Protein 3FFR (pdb70)

Radius of gyration: 20.45 Å; Cα contacts (8 Å, |Δi|>4): 685; chains: 1; bounding box: 62×51×31 Å

Nearest PDB structures (foldseek):
  3ffr-assembly1_A-2  TM=1.002E+00  e=3.360E-72  Cytophaga hutchinsonii ATCC 33406
  3vom-assembly1_B  TM=9.113E-01  e=8.814E-26  Mycobacterium tuberculosis
  2fyf-assembly1_B  TM=9.108E-01  e=5.761E-25  Mycobacterium tuberculosis H37Rv
  7t7j-assembly1_B  TM=8.016E-01  e=4.232E-21  Klebsiella pneumoniae subsp. pneumoniae HS11286
  1bjo-assembly1_A  TM=8.215E-01  e=7.754E-21  Escherichia coli

B-factor: mean 33.32, std 10.2, range [16.06, 91.43]

Sequence (351 aa):
NNKIYFTPGPSELYPTVRQQHITALDEKIGVISHRSKKFEEVYKTASDNLKTLLELPSNYEVLFLASATEIWERIIIQNCVEKKKSFHCVNGSFSKRRFYEFAGELGREAYKEEAAFGKGFYPADITVPADAEIICLTHNETSSGVSPVEDINTFRRDKNKDALIFVDAVSSLLPYPKKFDWTKKIDSVVFFSVQCFGLPAGLGVWILNDRVIEKSKALLAKRKSIGTYHTIPSLEKARVNQTPETPNANIFLLGKVTGDLQQISADDGIRKQTEEKAALINTYIESSKVFSFGVEEDAKKLRSTTIVANTTLPGEINKILEPFDAVGAGYGSKKETQIRIANFPAHSLEEQVHHKLVQTLKEKIG

Foldseek 3Di:
DQFAELEQFLHAFAVCLVVLVVCVVVVLVPDDLLDPVVLVLLCLLFVLCCVQLVPDPQKGKDKDFFVVVVLLLLLLQFPDAEAEFEDADDVSVVSQVSNVVVPHYYHYDYDYQQEDDDQVPDADDQPHQAYEEEQARQQRQWHAQVSLLSVCVRHVRHAYEYECARPPPQYRHPCVSHFKYKYFQSLVRDHHTMIMIMGGPSSLVSSVVCVVVVRRSDDQPHSVVCVQVVSSGGSDRGDSVSNSSSVSSVCCPCGSVSLNVQLVLLVCLVVVLQVDFPFWHFSHDPPVTGHLKGKIFGPALVVVQVLCVVVRHWAARPDPRRGTMTIGHRHSSQGSVNSNSVSVSCNVPPD

Solvent-accessible surface area: 15043 Å² total

Structure (mmCIF, N/CA/C/O backbone):
data_3FFR
#
_entry.id   3FFR
#
_cell.length_a   79.230
_cell.length_b   79.230
_cell.length_c   144.590
_cell.angle_alpha   90.000
_cell.angle_beta   90.000
_cell.angle_gamma   120.000
#
_symmetry.space_group_name_H-M   'P 31 2 1'
#
loop_
_entity.id
_entity.type
_entity.pdbx_description
1 polymer 'Phosphoserine aminotransferase SerC'
2 non-polymer SERINE
3 non-polymer 3,6,9,12,15,18-HEXAOXAICOSANE-1,20-DIOL
4 water water
#
loop_
_atom_site.group_PDB
_atom_site.id
_atom_site.type_symbol
_atom_site.label_atom_id
_atom_site.label_alt_id
_atom_site.label_comp_id
_atom_site.label_asym_id
_atom_site.label_entity_id
_atom_site.label_seq_id
_atom_site.pdbx_PDB_ins_code
_atom_site.Cartn_x
_atom_site.Cartn_y
_atom_site.Cartn_z
_atom_site.occupancy
_atom_site.B_iso_or_equiv
_atom_site.auth_seq_id
_atom_site.auth_comp_id
_atom_site.auth_asym_id
_atom_site.auth_atom_id
_atom_site.pdbx_PDB_model_num
ATOM 1 C C . GLY A 1 1 ? 52.264 65.706 77.683 1.00 58.10 0 GLY A C 1
ATOM 2 O O . GLY A 1 1 ? 51.347 64.944 77.351 1.00 60.63 0 GLY A O 1
ATOM 11 N N . ASN A 1 3 ? 52.590 64.003 74.426 1.00 41.66 2 ASN A N 1
ATOM 12 C CA . ASN A 1 3 ? 53.072 62.716 73.886 1.00 38.12 2 ASN A CA 1
ATOM 13 C C . ASN A 1 3 ? 53.381 62.932 72.420 1.00 36.47 2 ASN A C 1
ATOM 14 O O . ASN A 1 3 ? 52.478 63.148 71.607 1.00 34.53 2 ASN A O 1
ATOM 19 N N . ASN A 1 4 ? 54.663 62.892 72.084 1.00 33.74 3 ASN A N 1
ATOM 20 C CA . ASN A 1 4 ? 55.112 63.186 70.738 1.00 33.07 3 ASN A CA 1
ATOM 21 C C . ASN A 1 4 ? 55.468 61.955 69.902 1.00 32.35 3 ASN A C 1
ATOM 22 O O . ASN A 1 4 ? 55.897 62.059 68.767 1.00 32.88 3 ASN A O 1
ATOM 27 N N . LYS A 1 5 ? 55.275 60.801 70.502 1.00 32.32 4 LYS A N 1
ATOM 28 C CA . LYS A 1 5 ? 55.595 59.546 69.863 1.00 31.89 4 LYS A CA 1
ATOM 29 C C . LYS A 1 5 ? 54.582 59.213 68.760 1.00 30.26 4 LYS A C 1
ATOM 30 O O . LYS A 1 5 ? 53.368 59.397 68.932 1.00 28.97 4 LYS A O 1
ATOM 36 N N . ILE A 1 6 ? 55.103 58.747 67.626 1.00 29.57 5 ILE A N 1
ATOM 37 C CA . ILE A 1 6 ? 54.266 58.310 66.504 1.00 29.47 5 ILE A CA 1
ATOM 38 C C . ILE A 1 6 ? 54.128 56.793 66.611 1.00 31.15 5 ILE A C 1
ATOM 39 O O . ILE A 1 6 ? 55.124 56.055 66.643 1.00 30.31 5 ILE A O 1
ATOM 44 N N . TYR A 1 7 ? 52.874 56.342 66.642 1.00 28.89 6 TYR A N 1
ATOM 45 C CA . TYR A 1 7 ? 52.572 54.934 66.856 1.00 27.94 6 TYR A CA 1
ATOM 46 C C . TYR A 1 7 ? 52.201 54.192 65.574 1.00 28.48 6 TYR A C 1
ATOM 47 O O . TYR A 1 7 ? 51.155 54.448 65.002 1.00 30.07 6 TYR A O 1
ATOM 56 N N . PHE A 1 8 ? 53.062 53.257 65.166 1.00 25.85 7 PHE A N 1
ATOM 57 C CA . PHE A 1 8 ? 52.775 52.408 64.023 1.00 26.16 7 PHE A CA 1
ATOM 58 C C . PHE A 1 8 ? 52.210 51.090 64.536 1.00 26.01 7 PHE A C 1
ATOM 59 O O . PHE A 1 8 ? 52.589 49.998 64.101 1.00 27.40 7 PHE A O 1
ATOM 67 N N . THR A 1 9 ? 51.254 51.215 65.457 1.00 28.37 8 THR A N 1
ATOM 68 C CA . THR A 1 9 ? 50.586 50.081 66.100 1.00 27.87 8 THR A CA 1
ATOM 69 C C . THR A 1 9 ? 49.244 49.779 65.373 1.00 30.13 8 THR A C 1
ATOM 70 O O . THR A 1 9 ? 48.581 50.682 64.880 1.00 29.05 8 THR A O 1
ATOM 74 N N . PRO A 1 10 ? 48.866 48.503 65.295 1.00 28.40 9 PRO A N 1
ATOM 75 C CA . PRO A 1 10 ? 47.737 48.149 64.414 1.00 28.26 9 PRO A CA 1
ATOM 76 C C . PRO A 1 10 ? 46.334 48.245 64.943 1.00 30.05 9 PRO A C 1
ATOM 77 O O . PRO A 1 10 ? 45.481 47.459 64.553 1.00 33.30 9 PRO A O 1
ATOM 81 N N . GLY A 1 11 ? 46.114 49.203 65.818 1.00 29.29 10 GLY A N 1
ATOM 82 C CA . GLY A 1 11 ? 44.768 49.535 66.319 1.00 30.21 10 GLY A CA 1
ATOM 83 C C . GLY A 1 11 ? 44.504 49.260 67.780 1.00 32.57 10 GLY A C 1
ATOM 84 O O . GLY A 1 11 ? 44.694 48.132 68.245 1.00 33.26 10 GLY A O 1
ATOM 85 N N . PRO A 1 12 ? 44.205 50.312 68.565 1.00 29.70 11 PRO A N 1
ATOM 86 C CA . PRO A 1 12 ? 44.243 51.731 68.222 1.00 27.20 11 PRO A CA 1
ATOM 87 C C . PRO A 1 12 ? 45.550 52.122 67.585 1.00 27.78 11 PRO A C 1
ATOM 88 O O . PRO A 1 12 ? 46.530 51.378 67.635 1.00 28.71 11 PRO A O 1
ATOM 92 N N . SER A 1 13 ? 45.557 53.291 66.955 1.00 25.92 12 SER A N 1
ATOM 93 C CA . SER A 1 13 ? 46.752 53.745 66.243 1.00 27.34 12 SER A CA 1
ATOM 94 C C . SER A 1 13 ? 46.779 55.266 66.173 1.00 28.06 12 SER A C 1
ATOM 95 O O . SER A 1 13 ? 45.903 55.955 66.698 1.00 27.50 12 SER A O 1
ATOM 98 N N . GLU A 1 14 ? 47.784 55.779 65.483 1.00 27.36 13 GLU A N 1
ATOM 99 C CA . GLU A 1 14 ? 47.935 57.208 65.308 1.00 27.27 13 GLU A CA 1
ATOM 100 C C . GLU A 1 14 ? 46.609 57.801 64.761 1.00 25.31 13 GLU A C 1
ATOM 101 O O . GLU A 1 14 ? 46.020 57.282 63.815 1.00 29.19 13 GLU A O 1
ATOM 107 N N . LEU A 1 15 ? 46.114 58.876 65.391 1.00 28.52 14 LEU A N 1
ATOM 108 C CA . LEU A 1 15 ? 44.878 59.501 64.902 1.00 26.00 14 LEU A CA 1
ATOM 109 C C . LEU A 1 15 ? 45.127 60.204 63.562 1.00 28.82 14 LEU A C 1
ATOM 110 O O . LEU A 1 15 ? 46.202 60.734 63.280 1.00 27.07 14 LEU A O 1
ATOM 115 N N . TYR A 1 16 ? 44.092 60.202 62.740 1.00 27.60 15 TYR A N 1
ATOM 116 C CA . TYR A 1 16 ? 44.135 60.881 61.473 1.00 27.78 15 TYR A CA 1
ATOM 117 C C . TYR A 1 16 ? 44.572 62.333 61.810 1.00 27.03 15 TYR A C 1
ATOM 118 O O . TYR A 1 16 ? 44.152 62.901 62.833 1.00 29.19 15 TYR A O 1
ATOM 127 N N . PRO A 1 17 ? 45.418 62.940 60.963 1.00 29.08 16 PRO A N 1
ATOM 128 C CA . PRO A 1 17 ? 46.052 64.196 61.365 1.00 30.10 16 PRO A CA 1
ATOM 129 C C . PRO A 1 17 ? 45.125 65.367 61.623 1.00 29.76 16 PRO A C 1
ATOM 130 O O . PRO A 1 17 ? 45.487 66.325 62.326 1.00 30.53 16 PRO A O 1
ATOM 134 N N . THR A 1 18 ? 43.928 65.283 61.093 1.00 28.23 17 THR A N 1
ATOM 135 C CA . THR A 1 18 ? 42.962 66.385 61.273 1.00 27.08 17 THR A CA 1
ATOM 136 C C . THR A 1 18 ? 42.074 66.226 62.492 1.00 28.62 17 THR A C 1
ATOM 137 O O . THR A 1 18 ? 41.269 67.100 62.814 1.00 29.52 17 THR A O 1
ATOM 141 N N . VAL A 1 19 ? 42.193 65.077 63.152 1.00 26.87 18 VAL A N 1
ATOM 142 C CA . VAL A 1 19 ? 41.296 64.767 64.256 1.00 27.46 18 VAL A CA 1
ATOM 143 C C . VAL A 1 19 ? 41.380 65.793 65.350 1.00 30.19 18 VAL A C 1
ATOM 144 O O . VAL A 1 19 ? 40.351 66.208 65.908 1.00 28.79 18 VAL A O 1
ATOM 148 N N . ARG A 1 20 ? 42.582 66.250 65.673 1.00 28.74 19 ARG A N 1
ATOM 149 C CA . ARG A 1 20 ? 42.690 67.247 66.768 1.00 31.28 19 ARG A CA 1
ATOM 150 C C . ARG A 1 20 ? 41.835 68.472 66.497 1.00 30.00 19 ARG A C 1
ATOM 151 O O . ARG A 1 20 ? 41.052 68.909 67.358 1.00 32.03 19 ARG A O 1
ATOM 159 N N . GLN A 1 21 ? 41.958 69.025 65.301 1.00 32.07 20 GLN A N 1
ATOM 160 C CA A GLN A 1 21 ? 41.180 70.238 65.037 0.50 31.98 20 GLN A CA 1
ATOM 161 C CA B GLN A 1 21 ? 41.172 70.188 64.851 0.50 32.93 20 GLN A CA 1
ATOM 162 C C . GLN A 1 21 ? 39.694 69.921 64.956 1.00 31.10 20 GLN A C 1
ATOM 163 O O . GLN A 1 21 ? 38.881 70.724 65.441 1.00 30.18 20 GLN A O 1
ATOM 174 N N . HIS A 1 22 ? 39.338 68.758 64.433 1.00 29.83 21 HIS A N 1
ATOM 175 C CA . HIS A 1 22 ? 37.918 68.362 64.382 1.00 29.30 21 HIS A CA 1
ATOM 176 C C . HIS A 1 22 ? 37.318 68.169 65.747 1.00 29.88 21 HIS A C 1
ATOM 177 O O . HIS A 1 22 ? 36.134 68.465 65.966 1.00 29.72 21 HIS A O 1
ATOM 192 N N . ILE A 1 24 ? 38.284 69.802 68.371 1.00 30.05 23 ILE A N 1
ATOM 193 C CA . ILE A 1 24 ? 38.111 71.156 68.935 1.00 30.91 23 ILE A CA 1
ATOM 194 C C . ILE A 1 24 ? 36.791 71.723 68.420 1.00 31.40 23 ILE A C 1
ATOM 195 O O . ILE A 1 24 ? 36.008 72.360 69.154 1.00 32.92 23 ILE A O 1
ATOM 200 N N . THR A 1 25 ? 36.525 71.461 67.152 1.00 31.52 24 THR A N 1
ATOM 201 C CA . THR A 1 25 ? 35.250 71.883 66.569 1.00 30.53 24 THR A CA 1
ATOM 202 C C . THR A 1 25 ? 34.077 71.222 67.299 1.00 30.18 24 THR A C 1
ATOM 203 O O . THR A 1 25 ? 33.058 71.862 67.594 1.00 29.35 24 THR A O 1
ATOM 207 N N . ALA A 1 26 ? 34.223 69.935 67.593 1.00 28.07 25 ALA A N 1
ATOM 208 C CA . ALA A 1 26 ? 33.171 69.169 68.317 1.00 28.54 25 ALA A CA 1
ATOM 209 C C . ALA A 1 26 ? 32.866 69.800 69.651 1.00 31.19 25 ALA A C 1
ATOM 210 O O . ALA A 1 26 ? 31.711 69.919 70.068 1.00 32.19 25 ALA A O 1
ATOM 212 N N . LEU A 1 27 ? 33.925 70.222 70.327 1.00 29.39 26 LEU A N 1
ATOM 213 C CA . LEU A 1 27 ? 33.746 70.809 71.652 1.00 29.78 26 LEU A CA 1
ATOM 214 C C . LEU A 1 27 ? 33.075 72.166 71.505 1.00 29.69 26 LEU A C 1
ATOM 215 O O . LEU A 1 27 ? 32.136 72.511 72.242 1.00 30.06 26 LEU A O 1
ATOM 220 N N . ASP A 1 28 ? 33.549 72.921 70.537 1.00 32.81 27 ASP A N 1
ATOM 221 C CA . ASP A 1 28 ? 33.033 74.276 70.297 1.00 30.21 27 ASP A CA 1
ATOM 222 C C . ASP A 1 28 ? 31.569 74.300 69.939 1.00 32.40 27 ASP A C 1
ATOM 223 O O . ASP A 1 28 ? 30.811 75.200 70.384 1.00 33.73 27 ASP A O 1
ATOM 228 N N . GLU A 1 29 ? 31.172 73.307 69.150 1.00 30.93 28 GLU A N 1
ATOM 229 C CA . GLU A 1 29 ? 29.782 73.194 68.664 1.00 31.27 28 GLU A CA 1
ATOM 230 C C . GLU A 1 29 ? 28.863 72.455 69.615 1.00 30.03 28 GLU A C 1
ATOM 231 O O . GLU A 1 29 ? 27.667 72.338 69.360 1.00 32.11 28 GLU A O 1
ATOM 237 N N . LYS A 1 30 ? 29.444 71.957 70.697 1.00 29.71 29 LYS A N 1
ATOM 238 C CA . LYS A 1 30 ? 28.700 71.182 71.701 1.00 26.95 29 LYS A CA 1
ATOM 239 C C . LYS A 1 30 ? 28.030 69.929 71.125 1.00 27.22 29 LYS A C 1
ATOM 240 O O . LYS A 1 30 ? 26.931 69.550 71.494 1.00 28.79 29 LYS A O 1
ATOM 246 N N . ILE A 1 31 ? 28.763 69.265 70.242 1.00 26.74 30 ILE A N 1
ATOM 247 C CA . ILE A 1 31 ? 28.279 68.051 69.610 1.00 26.22 30 ILE A CA 1
ATOM 248 C C . ILE A 1 31 ? 27.936 66.992 70.657 1.00 27.09 30 ILE A C 1
ATOM 249 O O . ILE A 1 31 ? 27.044 66.176 70.461 1.00 28.18 30 ILE A O 1
ATOM 254 N N . GLY A 1 32 ? 28.625 67.049 71.794 1.00 28.53 31 GLY A N 1
ATOM 255 C CA . GLY A 1 32 ? 28.454 66.054 72.875 1.00 28.99 31 GLY A CA 1
ATOM 256 C C . GLY A 1 32 ? 27.241 66.320 73.758 1.00 29.83 31 GLY A C 1
ATOM 257 O O . GLY A 1 32 ? 26.839 65.489 74.602 1.00 28.81 31 GLY A O 1
ATOM 258 N N . VAL A 1 33 ? 26.635 67.467 73.496 1.00 26.99 32 VAL A N 1
ATOM 259 C CA . VAL A 1 33 ? 25.505 67.991 74.268 1.00 28.15 32 VAL A CA 1
ATOM 260 C C . VAL A 1 33 ? 24.169 67.867 73.545 1.00 28.56 32 VAL A C 1
ATOM 261 O O . VAL A 1 33 ? 23.117 67.708 74.173 1.00 27.13 32 VAL A O 1
ATOM 265 N N . ILE A 1 34 ? 24.213 68.015 72.230 1.00 27.85 33 ILE A N 1
ATOM 266 C CA . ILE A 1 34 ? 22.987 67.991 71.423 1.00 28.59 33 ILE A CA 1
ATOM 267 C C . ILE A 1 34 ? 22.268 66.655 71.551 1.00 28.19 33 ILE A C 1
ATOM 268 O O . ILE A 1 34 ? 22.876 65.596 71.782 1.00 28.91 33 ILE A O 1
ATOM 273 N N . SER A 1 35 ? 20.950 66.722 71.424 1.00 29.28 34 SER A N 1
ATOM 274 C CA . SER A 1 35 ? 20.138 65.506 71.452 1.00 28.09 34 SER A CA 1
ATOM 275 C C . SER A 1 35 ? 20.403 64.649 70.222 1.00 26.85 34 SER A C 1
ATOM 276 O O . SER A 1 35 ? 20.534 65.147 69.104 1.00 27.42 34 SER A O 1
ATOM 279 N N . HIS A 1 36 ? 20.469 63.355 70.465 1.00 29.12 35 HIS A N 1
ATOM 280 C CA . HIS A 1 36 ? 20.583 62.345 69.407 1.00 27.62 35 HIS A CA 1
ATOM 281 C C . HIS A 1 36 ? 19.275 62.202 68.601 1.00 29.27 35 HIS A C 1
ATOM 282 O O . HIS A 1 36 ? 19.180 61.383 67.674 1.00 30.04 35 HIS A O 1
ATOM 289 N N . ARG A 1 37 ? 18.271 62.981 68.989 1.00 28.27 36 ARG A N 1
ATOM 290 C CA . ARG A 1 37 ? 16.973 63.013 68.304 1.00 28.93 36 ARG A CA 1
ATOM 291 C C . ARG A 1 37 ? 16.789 64.367 67.580 1.00 30.93 36 ARG A C 1
ATOM 292 O O . ARG A 1 37 ? 15.743 64.608 66.976 1.00 32.51 36 ARG A O 1
ATOM 300 N N . SER A 1 38 ? 17.792 65.235 67.678 1.00 28.51 37 SER A N 1
ATOM 301 C CA . SER A 1 38 ? 17.747 66.604 67.086 1.00 29.93 37 SER A CA 1
ATOM 302 C C . SER A 1 38 ? 18.062 66.646 65.621 1.00 29.76 37 SER A C 1
ATOM 303 O O . SER A 1 38 ? 18.699 65.758 65.069 1.00 28.84 37 SER A O 1
ATOM 306 N N . LYS A 1 39 ? 17.615 67.723 64.978 1.00 28.69 38 LYS A N 1
ATOM 307 C CA . LYS A 1 39 ? 17.922 67.896 63.565 1.00 28.23 38 LYS A CA 1
ATOM 308 C C . LYS A 1 39 ? 19.417 68.039 63.344 1.00 27.83 38 LYS A C 1
ATOM 309 O O . LYS A 1 39 ? 19.979 67.565 62.348 1.00 28.75 38 LYS A O 1
ATOM 312 N N . LYS A 1 40 ? 20.082 68.677 64.294 1.00 28.99 39 LYS A N 1
ATOM 313 C CA . LYS A 1 40 ? 21.525 68.846 64.162 1.00 29.04 39 LYS A CA 1
ATOM 314 C C . LYS A 1 40 ? 22.187 67.483 64.195 1.00 28.55 39 LYS A C 1
ATOM 315 O O . LYS A 1 40 ? 23.059 67.204 63.384 1.00 27.87 39 LYS A O 1
ATOM 321 N N . PHE A 1 41 ? 21.755 66.598 65.091 1.00 28.90 40 PHE A N 1
ATOM 322 C CA . PHE A 1 41 ? 22.365 65.256 65.121 1.00 28.45 40 PHE A CA 1
ATOM 323 C C . PHE A 1 41 ? 22.088 64.495 63.826 1.00 28.55 40 PHE A C 1
ATOM 324 O O . PHE A 1 41 ? 22.965 63.797 63.277 1.00 26.68 40 PHE A O 1
ATOM 332 N N . GLU A 1 42 ? 20.864 64.621 63.335 1.00 27.55 41 GLU A N 1
ATOM 333 C CA . GLU A 1 42 ? 20.487 63.958 62.083 1.00 28.44 41 GLU A CA 1
ATOM 334 C C . GLU A 1 42 ? 21.422 64.383 60.947 1.00 27.82 41 GLU A C 1
ATOM 335 O O . GLU A 1 42 ? 21.794 63.588 60.087 1.00 27.29 41 GLU A O 1
ATOM 341 N N . GLU A 1 43 ? 21.818 65.658 60.968 1.00 28.49 42 GLU A N 1
ATOM 342 C CA . GLU A 1 43 ? 22.743 66.184 59.952 1.00 27.37 42 GLU A CA 1
ATOM 343 C C . GLU A 1 43 ? 24.147 65.563 60.085 1.00 28.71 42 GLU A C 1
ATOM 344 O O . GLU A 1 43 ? 24.810 65.222 59.095 1.00 29.15 42 GLU A O 1
ATOM 350 N N . VAL A 1 44 ? 24.576 65.410 61.333 1.00 29.31 43 VAL A N 1
ATOM 351 C CA . VAL A 1 44 ? 25.892 64.821 61.646 1.00 30.23 43 VAL A CA 1
ATOM 352 C C . VAL A 1 44 ? 25.909 63.362 61.184 1.00 28.28 43 VAL A C 1
ATOM 353 O O . VAL A 1 44 ? 26.823 62.892 60.484 1.00 27.24 43 VAL A O 1
ATOM 357 N N . TYR A 1 45 ? 24.839 62.684 61.547 1.00 27.71 44 TYR A N 1
ATOM 358 C CA . TYR A 1 45 ? 24.668 61.269 61.182 1.00 27.07 44 TYR A CA 1
ATOM 359 C C . TYR A 1 45 ? 24.749 61.150 59.667 1.00 29.19 44 TYR A C 1
ATOM 360 O O . TYR A 1 45 ? 25.529 60.361 59.126 1.00 27.94 44 TYR A O 1
ATOM 369 N N . LYS A 1 46 ? 23.976 61.965 58.969 1.00 29.22 45 LYS A N 1
ATOM 370 C CA . LYS A 1 46 ? 23.852 61.834 57.513 1.00 29.08 45 LYS A CA 1
ATOM 371 C C . LYS A 1 46 ? 25.146 62.120 56.818 1.00 27.95 45 LYS A C 1
ATOM 372 O O . LYS A 1 46 ? 25.482 61.492 55.813 1.00 29.08 45 LYS A O 1
ATOM 378 N N . THR A 1 47 ? 25.911 63.031 57.384 1.00 28.00 46 THR A N 1
ATOM 379 C CA . THR A 1 47 ? 27.224 63.359 56.797 1.00 27.91 46 THR A CA 1
ATOM 380 C C . THR A 1 47 ? 28.132 62.130 56.800 1.00 28.23 46 THR A C 1
ATOM 381 O O . THR A 1 47 ? 28.756 61.786 55.797 1.00 28.66 46 THR A O 1
ATOM 385 N N . ALA A 1 48 ? 28.190 61.466 57.952 1.00 27.04 47 ALA A N 1
ATOM 386 C CA . ALA A 1 48 ? 29.031 60.251 58.101 1.00 26.05 47 ALA A CA 1
ATOM 387 C C . ALA A 1 48 ? 28.521 59.144 57.202 1.00 26.58 47 ALA A C 1
ATOM 388 O O . ALA A 1 48 ? 29.284 58.528 56.451 1.00 26.91 47 ALA A O 1
ATOM 390 N N . SER A 1 49 ? 27.211 58.914 57.248 1.00 27.10 48 SER A N 1
ATOM 391 C CA . SER A 1 49 ? 26.594 57.845 56.407 1.00 26.18 48 SER A CA 1
ATOM 392 C C . SER A 1 49 ? 26.787 58.096 54.906 1.00 28.21 48 SER A C 1
ATOM 393 O O . SER A 1 49 ? 27.285 57.240 54.153 1.00 26.82 48 SER A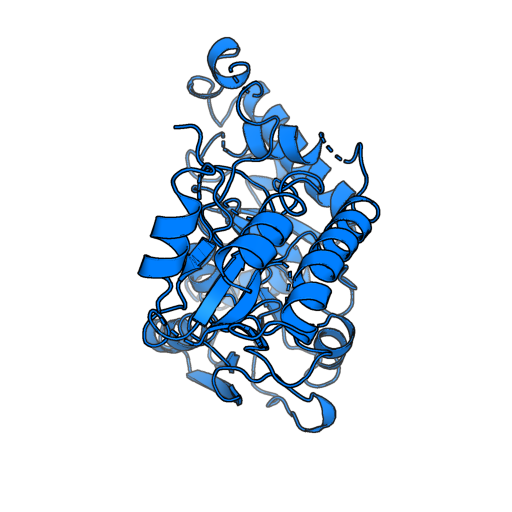 O 1
ATOM 396 N N . ASP A 1 50 ? 26.437 59.294 54.467 1.00 27.18 49 ASP A N 1
ATOM 397 C CA . ASP A 1 50 ? 26.609 59.640 53.056 1.00 30.10 49 ASP A CA 1
ATOM 398 C C . ASP A 1 50 ? 28.068 59.578 52.619 1.00 28.09 49 ASP A C 1
ATOM 399 O O . ASP A 1 50 ? 28.375 59.132 51.514 1.00 28.78 49 ASP A O 1
ATOM 404 N N . ASN A 1 51 ? 28.961 60.118 53.446 1.00 29.59 50 ASN A N 1
ATOM 405 C CA . ASN A 1 51 ? 30.394 60.172 53.058 1.00 28.88 50 ASN A CA 1
ATOM 406 C C . ASN A 1 51 ? 30.960 58.772 52.898 1.00 29.02 50 ASN A C 1
ATOM 407 O O . ASN A 1 51 ? 31.779 58.529 52.036 1.00 27.36 50 ASN A O 1
ATOM 412 N N . LEU A 1 52 ? 30.505 57.839 53.734 1.00 28.19 51 LEU A N 1
ATOM 413 C CA . LEU A 1 52 ? 30.964 56.452 53.611 1.00 27.07 51 LEU A CA 1
ATOM 414 C C . LEU A 1 52 ? 30.443 55.859 52.300 1.00 27.91 51 LEU A C 1
ATOM 415 O O . LEU A 1 52 ? 31.157 55.120 51.614 1.00 28.24 51 LEU A O 1
ATOM 420 N N . LYS A 1 53 ? 29.197 56.170 51.978 1.00 26.34 52 LYS A N 1
ATOM 421 C CA . LYS A 1 53 ? 28.605 55.611 50.737 1.00 26.46 52 LYS A CA 1
ATOM 422 C C . LYS A 1 53 ? 29.371 56.142 49.531 1.00 27.62 52 LYS A C 1
ATOM 423 O O . LYS A 1 53 ? 29.590 55.446 48.536 1.00 27.99 52 LYS A O 1
ATOM 429 N N . THR A 1 54 ? 29.785 57.392 49.630 1.00 27.20 53 THR A N 1
ATOM 430 C CA . THR A 1 54 ? 30.511 58.010 48.504 1.00 26.83 53 THR A CA 1
ATOM 431 C C . THR A 1 54 ? 31.939 57.434 48.420 1.00 27.51 53 THR A C 1
ATOM 432 O O . THR A 1 54 ? 32.419 56.959 47.363 1.00 28.80 53 THR A O 1
ATOM 436 N N . 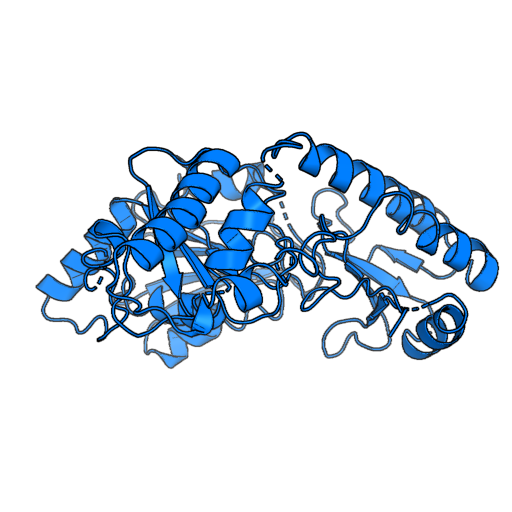LEU A 1 55 ? 32.599 57.427 49.562 1.00 28.29 54 LEU A N 1
ATOM 437 C CA . LEU A 1 55 ? 34.009 56.988 49.600 1.00 27.55 54 LEU A CA 1
ATOM 438 C C . LEU A 1 55 ? 34.178 55.546 49.166 1.00 27.66 54 LEU A C 1
ATOM 439 O O . LEU A 1 55 ? 35.163 55.182 48.510 1.00 28.46 54 LEU A O 1
ATOM 444 N N . LEU A 1 56 ? 33.227 54.728 49.597 1.00 28.66 55 LEU A N 1
ATOM 445 C CA . LEU A 1 56 ? 33.265 53.286 49.345 1.00 26.95 55 LEU A CA 1
ATOM 446 C C . LEU A 1 56 ? 32.481 52.877 48.109 1.00 29.38 55 LEU A C 1
ATOM 447 O O . LEU A 1 56 ? 32.416 51.712 47.740 1.00 29.14 55 LEU A O 1
ATOM 452 N N . GLU A 1 57 ? 31.905 53.863 47.456 1.00 29.92 56 GLU A N 1
ATOM 453 C CA . GLU A 1 57 ? 31.147 53.634 46.211 1.00 29.90 56 GLU A CA 1
ATOM 454 C C . GLU A 1 57 ? 30.065 52.546 46.374 1.00 30.88 56 GLU A C 1
ATOM 455 O O . GLU A 1 57 ? 29.888 51.643 45.553 1.00 28.73 56 GLU A O 1
ATOM 461 N N . LEU A 1 58 ? 29.290 52.693 47.423 1.00 29.12 57 LEU A N 1
ATOM 462 C CA . LEU A 1 58 ? 28.252 51.735 47.722 1.00 29.71 57 LEU A CA 1
ATOM 463 C C . LEU A 1 58 ? 27.024 51.922 46.849 1.00 33.60 57 LEU A C 1
ATOM 464 O O . LEU A 1 58 ? 26.546 53.051 46.651 1.00 33.13 57 LEU A O 1
ATOM 469 N N . PRO A 1 59 ? 26.481 50.809 46.350 1.00 30.62 58 PRO A N 1
ATOM 470 C CA . PRO A 1 59 ? 25.266 50.912 45.547 1.00 31.16 58 PRO A CA 1
ATOM 471 C C . PRO A 1 59 ? 24.007 51.052 46.376 1.00 29.73 58 PRO A C 1
ATOM 472 O O . PRO A 1 59 ? 24.022 50.932 47.611 1.00 29.94 58 PRO A O 1
ATOM 476 N N . SER A 1 60 ? 22.902 51.255 45.677 1.00 30.06 59 SER A N 1
ATOM 477 C CA . SER A 1 60 ? 21.642 51.625 46.332 1.00 29.51 59 SER A CA 1
ATOM 478 C C . SER A 1 60 ? 21.018 50.540 47.187 1.00 30.05 59 SER A C 1
ATO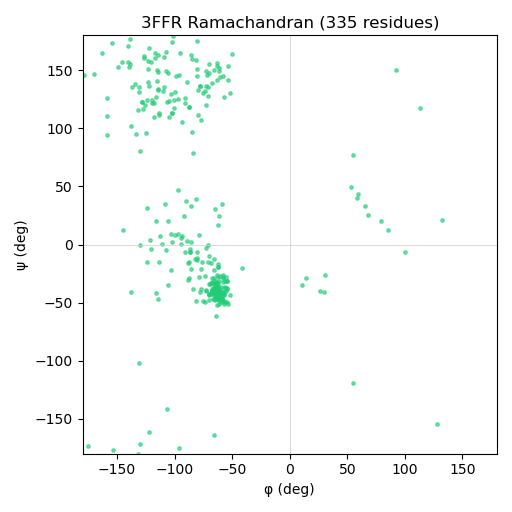M 479 O O . SER A 1 60 ? 20.181 50.831 48.041 1.00 30.99 59 SER A O 1
ATOM 482 N N . ASN A 1 61 ? 21.470 49.304 47.008 1.00 29.43 60 ASN A N 1
ATOM 483 C CA . ASN A 1 61 ? 20.918 48.167 47.760 1.00 28.11 60 ASN A CA 1
ATOM 484 C C . ASN A 1 61 ? 21.650 47.912 49.089 1.00 28.50 60 ASN A C 1
ATOM 485 O O . ASN A 1 61 ? 21.359 46.959 49.784 1.00 29.48 60 ASN A O 1
ATOM 490 N N . TYR A 1 62 ? 22.606 48.775 49.389 1.00 28.00 61 TYR A N 1
ATOM 491 C CA . TYR A 1 62 ? 23.350 48.737 50.658 1.00 28.27 61 TYR A CA 1
ATOM 492 C C . TYR A 1 62 ? 22.968 49.864 51.611 1.00 28.57 61 TYR A C 1
ATOM 493 O O . TYR A 1 62 ? 22.660 50.986 51.200 1.00 29.09 61 TYR A O 1
ATOM 502 N N . GLU A 1 63 ? 23.068 49.547 52.894 1.00 27.38 62 GLU A N 1
ATOM 503 C CA . GLU A 1 63 ? 22.869 50.517 53.978 1.00 28.44 62 GLU A CA 1
ATOM 504 C C . GLU A 1 63 ? 24.076 50.511 54.929 1.00 29.80 62 GLU A C 1
ATOM 505 O O . GLU A 1 63 ? 24.875 49.576 54.951 1.00 27.46 62 GLU A O 1
ATOM 511 N N . VAL A 1 64 ? 24.192 51.597 55.677 1.00 28.24 63 VAL A N 1
ATOM 512 C CA . VAL A 1 64 ? 25.259 51.780 56.635 1.00 25.94 63 VAL A CA 1
ATOM 513 C C . VAL A 1 64 ? 24.611 51.842 58.005 1.00 26.30 63 VAL A C 1
ATOM 514 O O . VAL A 1 64 ? 23.700 52.645 58.202 1.00 26.49 63 VAL A O 1
ATOM 518 N N . LEU A 1 65 ? 25.084 51.012 58.936 1.00 27.78 64 LEU A N 1
ATOM 519 C CA . LEU A 1 65 ? 24.605 50.997 60.320 1.00 25.72 64 LEU A CA 1
ATOM 520 C C . LEU A 1 65 ? 25.750 51.213 61.301 1.00 27.40 64 LEU A C 1
ATOM 521 O O . LEU A 1 65 ? 26.858 50.714 61.119 1.00 27.50 64 LEU A O 1
ATOM 526 N N . PHE A 1 66 ? 25.450 51.992 62.330 1.00 25.57 65 PHE A N 1
ATOM 527 C CA . PHE A 1 66 ? 26.407 52.267 63.390 1.00 25.54 65 PHE A CA 1
ATOM 528 C C . PHE A 1 66 ? 26.141 51.485 64.685 1.00 27.21 65 PHE A C 1
ATOM 529 O O . PHE A 1 66 ? 25.020 51.459 65.213 1.00 27.63 65 PHE A O 1
ATOM 537 N N . LEU A 1 67 ? 27.210 50.843 65.148 1.00 27.11 66 LEU A N 1
ATOM 538 C CA . LEU A 1 67 ? 27.230 50.040 66.384 1.00 25.32 66 LEU A CA 1
ATOM 539 C C . LEU A 1 67 ? 28.417 50.455 67.264 1.00 26.44 66 LEU A C 1
ATOM 540 O O . LEU A 1 67 ? 29.120 51.433 66.968 1.00 27.26 66 LEU A O 1
ATOM 545 N N . ALA A 1 68 ? 28.672 49.701 68.331 1.00 26.24 67 ALA A N 1
ATOM 546 C CA . ALA A 1 68 ? 29.681 50.153 69.325 1.00 25.81 67 ALA A CA 1
ATOM 547 C C . ALA A 1 68 ? 31.088 49.708 69.004 1.00 25.98 67 ALA A C 1
ATOM 548 O O . ALA A 1 68 ? 32.064 50.340 69.389 1.00 26.91 67 ALA A O 1
ATOM 550 N N . SER A 1 69 ? 31.186 48.549 68.347 1.00 25.87 68 SER A N 1
ATOM 551 C CA . SER A 1 69 ? 32.490 47.918 68.066 1.00 25.70 68 SER A CA 1
ATOM 552 C C . SER A 1 69 ? 32.349 46.872 66.978 1.00 25.90 68 SER A C 1
ATOM 553 O O . SER A 1 69 ? 31.230 46.473 66.632 1.00 28.05 68 SER A O 1
ATOM 556 N N . ALA A 1 70 ? 33.476 46.437 66.391 1.00 25.88 69 ALA A N 1
ATOM 557 C CA . ALA A 1 70 ? 33.424 45.362 65.375 1.00 25.27 69 ALA A CA 1
ATOM 558 C C . ALA A 1 70 ? 33.036 44.045 66.048 1.00 26.08 69 ALA A C 1
ATOM 559 O O . ALA A 1 70 ? 32.336 43.205 65.475 1.00 26.39 69 ALA A O 1
ATOM 561 N N . THR A 1 71 ? 33.470 43.896 67.284 1.00 26.63 70 THR A N 1
ATOM 562 C CA . THR A 1 71 ? 33.178 42.676 68.061 1.00 26.82 70 THR A CA 1
ATOM 563 C C . THR A 1 71 ? 31.657 42.537 68.281 1.00 25.71 70 THR A C 1
ATOM 564 O O . THR A 1 71 ? 31.061 41.458 68.112 1.00 26.67 70 THR A O 1
ATOM 568 N N . GLU A 1 72 ? 31.008 43.662 68.541 1.00 26.69 71 GLU A N 1
ATOM 569 C CA . GLU A 1 72 ? 29.560 43.666 68.646 1.00 25.05 71 GLU A CA 1
ATOM 570 C C . GLU A 1 72 ? 28.938 43.170 67.325 1.00 25.16 71 GLU A C 1
ATOM 571 O O . GLU A 1 72 ? 28.005 42.363 67.325 1.00 25.72 71 GLU A O 1
ATOM 577 N N . ILE A 1 73 ? 29.477 43.680 66.220 1.00 25.52 72 ILE A N 1
ATOM 578 C CA . ILE A 1 73 ? 29.012 43.332 64.878 1.00 26.11 72 ILE A CA 1
ATOM 579 C C . ILE A 1 73 ? 29.151 41.800 64.628 1.00 26.68 72 ILE A C 1
ATOM 580 O O . ILE A 1 73 ? 28.216 41.156 64.101 1.00 26.03 72 ILE A O 1
ATOM 585 N N . TRP A 1 74 ? 30.246 41.204 65.081 1.00 26.16 73 TRP A N 1
ATOM 586 C CA . TRP A 1 74 ? 30.346 39.724 64.959 1.00 27.00 73 TRP A CA 1
ATOM 587 C C . TRP A 1 74 ? 29.104 39.051 65.591 1.00 26.63 73 TRP A C 1
ATOM 588 O O . TRP A 1 74 ? 28.462 38.170 65.045 1.00 26.69 73 TRP A O 1
ATOM 599 N N . GLU A 1 75 ? 28.815 39.448 66.819 1.00 26.85 74 GLU A N 1
ATOM 600 C CA . GLU A 1 75 ? 27.665 38.892 67.551 1.00 24.67 74 GLU A CA 1
ATOM 601 C C . GLU A 1 75 ? 26.344 39.127 66.827 1.00 25.16 74 GLU A C 1
ATOM 602 O O . GLU A 1 75 ? 25.519 38.202 66.679 1.00 25.52 74 GLU A O 1
ATOM 608 N N . ARG A 1 76 ? 26.146 40.365 66.365 1.00 26.86 75 ARG A N 1
ATOM 609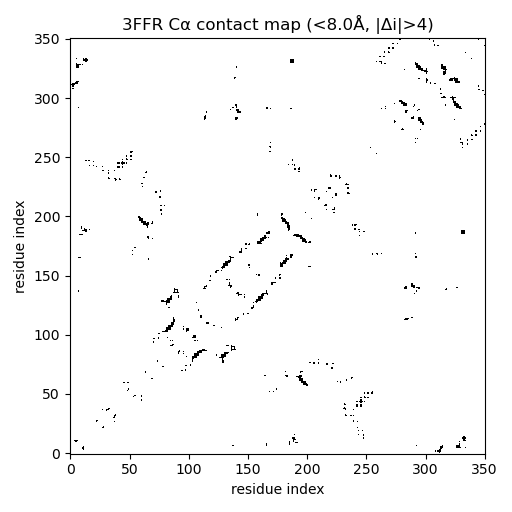 C CA . ARG A 1 76 ? 24.896 40.756 65.702 1.00 25.33 75 ARG A CA 1
ATOM 610 C C . ARG A 1 76 ? 24.710 40.043 64.375 1.00 25.32 75 ARG A C 1
ATOM 611 O O . ARG A 1 76 ? 23.568 39.752 63.960 1.00 25.82 75 ARG A O 1
ATOM 619 N N . ILE A 1 77 ? 25.808 39.771 63.674 1.00 25.10 76 ILE A N 1
ATOM 620 C CA . ILE A 1 77 ? 25.723 39.002 62.420 1.00 27.28 76 ILE A CA 1
ATOM 621 C C . ILE A 1 77 ? 25.099 37.636 62.662 1.00 25.14 76 ILE A C 1
ATOM 622 O O . ILE A 1 77 ? 24.162 37.214 61.974 1.00 26.26 76 ILE A O 1
ATOM 627 N N . ILE A 1 78 ? 25.593 36.954 63.689 1.00 26.60 77 ILE A N 1
ATOM 628 C CA A ILE A 1 78 ? 25.109 35.594 63.972 0.50 26.94 77 ILE A CA 1
ATOM 629 C CA B ILE A 1 78 ? 25.106 35.598 64.019 0.50 27.70 77 ILE A CA 1
ATOM 630 C C . ILE A 1 78 ? 23.674 35.638 64.500 1.00 28.09 77 ILE A C 1
ATOM 631 O O . ILE A 1 78 ? 22.798 34.850 64.076 1.00 26.20 77 ILE A O 1
ATOM 640 N N . GLN A 1 79 ? 23.400 36.580 65.386 1.00 25.60 78 GLN A N 1
ATOM 641 C CA . GLN A 1 79 ? 22.026 36.687 65.924 1.00 24.52 78 GLN A CA 1
ATOM 642 C C . GLN A 1 79 ? 20.966 37.015 64.920 1.00 25.21 78 GLN A C 1
ATOM 643 O O . GLN A 1 79 ? 19.838 36.495 64.977 1.00 26.12 78 GLN A O 1
ATOM 649 N N . ASN A 1 80 ? 21.311 37.904 64.003 1.00 25.13 79 ASN A N 1
ATOM 650 C CA . ASN A 1 80 ? 20.365 38.366 62.979 1.00 27.47 79 ASN A CA 1
ATOM 651 C C . ASN A 1 80 ? 20.258 37.522 61.734 1.00 27.55 79 ASN A C 1
ATOM 652 O O . ASN A 1 80 ? 19.237 37.545 61.061 1.00 27.92 79 ASN A O 1
ATOM 657 N N . CYS A 1 81 ? 21.287 36.725 61.462 1.00 27.93 80 CYS A N 1
ATOM 658 C CA . CYS A 1 81 ? 21.376 36.083 60.167 1.00 27.78 80 CYS A CA 1
ATOM 659 C C . CYS A 1 81 ? 21.640 34.589 60.094 1.00 26.63 80 CYS A C 1
ATOM 660 O O . CYS A 1 81 ? 21.682 34.032 59.014 1.00 27.77 80 CYS A O 1
ATOM 663 N N . VAL A 1 82 ? 21.782 33.945 61.236 1.00 26.51 81 VAL A N 1
ATOM 664 C CA . VAL A 1 82 ? 22.066 32.518 61.251 1.00 25.31 81 VAL A CA 1
ATOM 665 C C . VAL A 1 82 ? 21.092 31.764 62.130 1.00 27.47 81 VAL A C 1
ATOM 666 O O . VAL A 1 82 ? 21.022 31.983 63.327 1.00 27.64 81 VAL A O 1
ATOM 670 N N . GLU A 1 83 ? 20.332 30.886 61.509 1.00 27.72 82 GLU A N 1
ATOM 671 C CA . GLU A 1 83 ? 19.406 30.050 62.262 1.00 28.99 82 GLU A CA 1
ATOM 672 C C . GLU A 1 83 ? 20.151 28.862 62.861 1.00 29.71 82 GLU A C 1
ATOM 673 O O . GLU A 1 83 ? 20.020 28.560 64.059 1.00 30.19 82 GLU A O 1
ATOM 679 N N . LYS A 1 84 ? 20.938 28.201 62.032 1.00 27.41 83 LYS A N 1
ATOM 680 C CA A LYS A 1 84 ? 21.616 26.965 62.425 0.50 27.41 83 LYS A CA 1
ATOM 681 C CA B LYS A 1 84 ? 21.631 26.994 62.480 0.50 28.50 83 LYS A CA 1
ATOM 682 C C . LYS A 1 84 ? 23.119 26.897 62.170 1.00 29.36 83 LYS A C 1
ATOM 683 O O . LYS A 1 84 ? 23.899 26.562 63.062 1.00 29.16 83 LYS A O 1
ATOM 694 N N . LYS A 1 85 ? 23.515 27.211 60.935 1.00 27.37 84 LYS A N 1
ATOM 695 C CA . LYS A 1 85 ? 24.909 27.030 60.512 1.00 26.52 84 LYS A CA 1
ATOM 696 C C . LYS A 1 85 ? 25.562 28.157 59.759 1.00 27.45 84 LYS A C 1
ATOM 697 O O . LYS A 1 85 ? 24.978 28.787 58.889 1.00 26.22 84 LYS A O 1
ATOM 703 N N . SER A 1 86 ? 26.807 28.393 60.142 1.00 26.36 85 SER A N 1
ATOM 704 C CA . SER A 1 86 ? 27.649 29.340 59.449 1.00 25.71 85 SER A CA 1
ATOM 705 C C . SER A 1 86 ? 28.911 28.639 58.950 1.00 26.73 85 SER A C 1
ATOM 706 O O . SER A 1 86 ? 29.208 27.509 59.312 1.00 27.62 85 SER A O 1
ATOM 709 N N . PHE A 1 87 ? 29.646 29.351 58.114 1.00 26.64 86 PHE A N 1
ATOM 710 C CA . PHE A 1 87 ? 30.938 28.863 57.553 1.00 25.71 86 PHE A CA 1
ATOM 711 C C . PHE A 1 87 ? 31.951 29.974 57.738 1.00 25.92 86 PHE A C 1
ATOM 712 O O . PHE A 1 87 ? 31.670 31.139 57.403 1.00 26.32 86 PHE A O 1
ATOM 720 N N . HIS A 1 88 ? 33.126 29.619 58.268 1.00 25.49 87 HIS A N 1
ATOM 721 C CA . HIS A 1 88 ? 34.175 30.588 58.529 1.00 26.64 87 HIS A CA 1
ATOM 722 C C . HIS A 1 88 ? 35.538 30.166 58.002 1.00 26.55 87 HIS A C 1
ATOM 723 O O . HIS A 1 88 ? 35.941 29.048 58.201 1.00 27.70 87 HIS A O 1
ATOM 730 N N . CYS A 1 89 ? 36.225 31.107 57.363 1.00 24.93 88 CYS A N 1
ATOM 731 C CA . CYS A 1 89 ? 37.656 30.941 57.036 1.00 24.25 88 CYS A CA 1
ATOM 732 C C . CYS A 1 89 ? 38.445 31.428 58.243 1.00 26.95 88 CYS A C 1
ATOM 733 O O . CYS A 1 89 ? 38.346 32.601 58.621 1.00 28.65 88 CYS A O 1
ATOM 736 N N . VAL A 1 90 ? 39.215 30.529 58.838 1.00 25.94 89 VAL A N 1
ATOM 737 C CA . VAL A 1 90 ? 39.969 30.821 60.068 1.00 25.15 89 VAL A CA 1
ATOM 738 C C . VAL A 1 90 ? 41.464 30.647 59.868 1.00 26.40 89 VAL A C 1
ATOM 739 O O . VAL A 1 90 ? 41.911 29.561 59.476 1.00 27.85 89 VAL A O 1
ATOM 743 N N . ASN A 1 91 ? 42.209 31.717 60.120 1.00 27.07 90 ASN A N 1
ATOM 744 C CA . ASN A 1 91 ? 43.677 31.668 59.956 1.00 26.47 90 ASN A CA 1
ATOM 745 C C . ASN A 1 91 ? 44.435 32.491 60.964 1.00 28.71 90 ASN A C 1
ATOM 746 O O . ASN A 1 91 ? 45.631 32.760 60.831 1.00 29.39 90 ASN A O 1
ATOM 751 N N . GLY A 1 92 ? 43.729 32.928 61.984 1.00 27.71 91 GLY A N 1
ATOM 752 C CA . GLY A 1 92 ? 44.361 33.718 63.042 1.00 26.79 91 GLY A CA 1
ATOM 753 C C . GLY A 1 92 ? 43.404 34.027 64.163 1.00 27.25 91 GLY A C 1
ATOM 754 O O . GLY A 1 92 ? 42.259 33.551 64.197 1.00 27.72 91 GLY A O 1
ATOM 755 N N . SER A 1 93 ? 43.888 34.850 65.075 1.00 27.34 92 SER A N 1
ATOM 756 C CA . SER A 1 93 ? 43.152 35.115 66.311 1.00 27.96 92 SER A CA 1
ATOM 757 C C . SER A 1 93 ? 41.791 35.773 66.167 1.00 28.06 92 SER A C 1
ATOM 758 O O . SER A 1 93 ? 40.832 35.429 66.902 1.00 27.73 92 SER A O 1
ATOM 761 N N . PHE A 1 94 ? 41.696 36.714 65.234 1.00 28.07 93 PHE A N 1
ATOM 762 C CA . PHE A 1 94 ? 40.415 37.430 65.041 1.00 27.10 93 PHE A CA 1
ATOM 763 C C . PHE A 1 94 ? 39.393 36.555 64.321 1.00 27.15 93 PHE A C 1
ATOM 764 O O . PHE A 1 94 ? 38.259 36.405 64.789 1.00 28.07 93 PHE A O 1
ATOM 772 N N . SER A 1 95 ? 39.816 35.937 63.227 1.00 27.12 94 SER A N 1
ATOM 773 C CA . SER A 1 95 ? 38.921 35.044 62.468 1.00 25.78 94 SER A CA 1
ATOM 774 C C . SER A 1 95 ? 38.498 33.848 63.336 1.00 27.02 94 SER A C 1
ATOM 775 O O . SER A 1 95 ? 37.353 33.394 63.279 1.00 26.97 94 SER A O 1
ATOM 778 N N . LYS A 1 96 ? 39.407 33.401 64.197 1.00 27.52 95 LYS A N 1
ATOM 779 C CA . LYS A 1 96 ? 39.094 32.301 65.132 1.00 27.69 95 LYS A CA 1
ATOM 780 C C . LYS A 1 96 ? 38.020 32.692 66.164 1.00 27.19 95 LYS A C 1
ATOM 781 O O . LYS A 1 96 ? 37.085 31.938 66.459 1.00 26.03 95 LYS A O 1
ATOM 787 N N . ARG A 1 97 ? 38.152 33.897 66.698 1.00 26.75 96 ARG A N 1
ATOM 788 C CA A ARG A 1 97 ? 37.219 34.375 67.746 0.60 28.19 96 ARG A CA 1
ATOM 789 C CA B ARG A 1 97 ? 37.223 34.409 67.720 0.40 28.50 96 ARG A CA 1
ATOM 790 C C . ARG A 1 97 ? 35.805 34.490 67.168 1.00 26.22 96 ARG A C 1
ATOM 791 O O . ARG A 1 97 ? 34.821 34.072 67.819 1.00 28.43 96 ARG A O 1
ATOM 806 N N . PHE A 1 98 ? 35.714 35.009 65.940 1.00 26.41 97 PHE A N 1
ATOM 807 C CA . PHE A 1 98 ? 34.405 35.155 65.233 1.00 26.07 97 PHE A CA 1
ATOM 808 C C . PHE A 1 98 ? 33.785 33.787 65.052 1.00 26.89 97 PHE A C 1
ATOM 809 O O . PHE A 1 98 ? 32.624 33.559 65.356 1.00 26.71 97 PHE A O 1
ATOM 817 N N . TYR A 1 99 ? 34.595 32.836 64.611 1.00 24.51 98 TYR A N 1
ATOM 818 C CA . TYR A 1 99 ? 34.135 31.461 64.463 1.00 24.82 98 TYR A CA 1
ATOM 819 C C . TYR A 1 99 ? 33.606 30.929 65.792 1.00 25.74 98 TYR A C 1
ATOM 820 O O . TYR A 1 99 ? 32.555 30.284 65.845 1.00 26.16 98 TYR A O 1
ATOM 829 N N . GLU A 1 100 ? 34.340 31.212 66.865 1.00 26.63 99 GLU A N 1
ATOM 830 C CA . GLU A 1 100 ? 33.944 30.738 68.208 1.00 25.95 99 GLU A CA 1
ATOM 831 C C . GLU A 1 100 ? 32.620 31.322 68.703 1.00 28.09 99 GLU A C 1
ATOM 832 O O . GLU A 1 100 ? 31.840 30.673 69.401 1.00 25.44 99 GLU A O 1
ATOM 838 N N . PHE A 1 101 ? 32.358 32.555 68.306 1.00 26.69 100 PHE A N 1
ATOM 839 C CA . PHE A 1 101 ? 31.074 33.200 68.678 1.00 26.23 100 PHE A CA 1
ATOM 840 C C . PHE A 1 101 ? 29.893 32.374 68.190 1.00 26.42 100 PHE A C 1
ATOM 841 O O . PHE A 1 101 ? 28.844 32.317 68.836 1.00 27.69 100 PHE A O 1
ATOM 849 N N . ALA A 1 102 ? 30.018 31.770 67.015 1.00 27.67 101 ALA A N 1
ATOM 850 C CA . ALA A 1 102 ? 28.884 31.018 66.470 1.00 26.06 101 ALA A CA 1
ATOM 851 C C . ALA A 1 102 ? 28.469 29.912 67.461 1.00 28.47 101 ALA A C 1
ATOM 852 O O . ALA A 1 102 ? 27.299 29.772 67.817 1.00 29.95 101 ALA A O 1
ATOM 854 N N . GLY A 1 103 ? 29.458 29.147 67.919 1.00 27.74 102 GLY A N 1
ATOM 855 C CA . GLY A 1 103 ? 29.215 28.088 68.899 1.00 27.26 102 GLY A CA 1
ATOM 856 C C . GLY A 1 103 ? 28.736 28.621 70.238 1.00 28.12 102 GLY A C 1
ATOM 857 O O . GLY A 1 103 ? 27.873 28.042 70.894 1.00 28.58 102 GLY A O 1
ATOM 858 N N . GLU A 1 104 ? 29.295 29.739 70.669 1.00 28.73 103 GLU A N 1
ATOM 859 C CA . GLU A 1 104 ? 28.865 30.315 71.955 1.00 27.23 103 GLU A CA 1
ATOM 860 C C . GLU A 1 104 ? 27.393 30.726 71.924 1.00 30.34 103 GLU A C 1
ATOM 861 O O . GLU A 1 104 ? 26.709 30.772 72.971 1.00 30.61 103 GLU A O 1
ATOM 867 N N . LEU A 1 105 ? 26.904 31.025 70.719 1.00 26.67 104 LEU A N 1
ATOM 868 C CA . LEU A 1 105 ? 25.509 31.435 70.504 1.00 27.20 104 LEU A CA 1
ATOM 869 C C . LEU A 1 105 ? 24.601 30.261 70.140 1.00 28.45 104 LEU A C 1
ATOM 870 O O . LEU A 1 105 ? 23.431 30.422 69.805 1.00 31.21 104 LEU A O 1
ATOM 875 N N . GLY A 1 106 ? 25.166 29.081 70.222 1.00 29.62 105 GLY A N 1
ATOM 876 C CA . GLY A 1 106 ? 24.397 27.874 70.009 1.00 31.45 105 GLY A CA 1
ATOM 877 C C . GLY A 1 106 ? 24.249 27.422 68.575 1.00 30.17 105 GLY A C 1
ATOM 878 O O . GLY A 1 106 ? 23.441 26.559 68.273 1.00 33.84 105 GLY A O 1
ATOM 879 N N . ARG A 1 107 ? 25.028 28.017 67.691 1.00 29.82 106 ARG A N 1
ATOM 880 C CA . ARG A 1 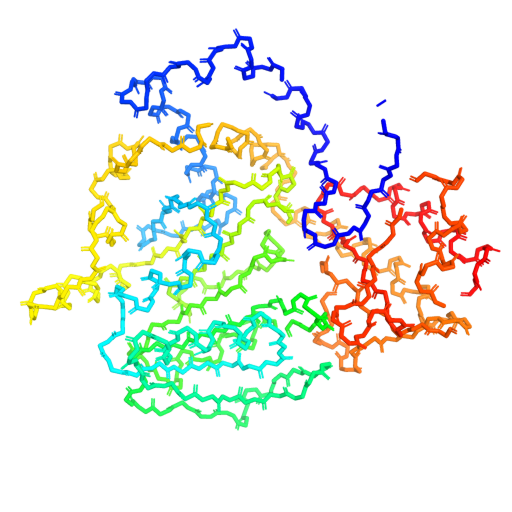107 ? 25.020 27.630 66.286 1.00 28.13 106 ARG A CA 1
ATOM 881 C C . ARG A 1 107 ? 26.126 26.630 66.017 1.00 29.48 106 ARG A C 1
ATOM 882 O O . ARG A 1 107 ? 27.067 26.482 66.774 1.00 32.42 106 ARG A O 1
ATOM 890 N N . GLU A 1 108 ? 26.009 25.989 64.875 1.00 30.26 107 GLU A N 1
ATOM 891 C CA . GLU A 1 108 ? 27.025 25.048 64.397 1.00 31.85 107 GLU A CA 1
ATOM 892 C C . GLU A 1 108 ? 27.791 25.709 63.257 1.00 33.67 107 GLU A C 1
ATOM 893 O O . GLU A 1 108 ? 27.227 26.076 62.233 1.00 39.16 107 GLU A O 1
ATOM 899 N N . ALA A 1 109 ? 29.095 25.806 63.416 1.00 30.78 108 ALA A N 1
ATOM 900 C CA . ALA A 1 109 ? 29.933 26.460 62.406 1.00 29.35 108 ALA A CA 1
ATOM 901 C C . ALA A 1 109 ? 30.913 25.528 61.705 1.00 29.14 108 ALA A C 1
ATOM 902 O O . ALA A 1 109 ? 31.610 24.739 62.337 1.00 29.80 108 ALA A O 1
ATOM 904 N N . TYR A 1 110 ? 30.941 25.633 60.384 1.00 26.12 109 TYR A N 1
ATOM 905 C CA . TYR A 1 110 ? 31.977 24.990 59.582 1.00 25.63 109 TYR A CA 1
ATOM 906 C C . TYR A 1 110 ? 33.200 25.865 59.636 1.00 28.78 109 TYR A C 1
ATOM 907 O O . TYR A 1 110 ? 33.106 27.091 59.649 1.00 27.76 109 TYR A O 1
ATOM 916 N N . LYS A 1 111 ? 34.357 25.221 59.640 1.00 28.12 110 LYS A N 1
ATOM 917 C CA . LYS A 1 111 ? 35.617 25.917 59.653 1.00 29.94 110 LYS A CA 1
ATOM 918 C C . LYS A 1 111 ? 36.553 25.431 58.559 1.00 31.15 110 LYS A C 1
ATOM 919 O O . LYS A 1 111 ? 36.818 24.225 58.451 1.00 30.38 110 LYS A O 1
ATOM 925 N N . GLU A 1 112 ? 36.973 26.371 57.723 1.00 27.80 111 GLU A N 1
ATOM 926 C CA . GLU A 1 112 ? 38.020 26.163 56.729 1.00 28.17 111 GLU A CA 1
ATOM 927 C C . GLU A 1 112 ? 39.244 26.827 57.341 1.00 29.32 111 GLU A C 1
ATOM 928 O O . GLU A 1 112 ? 39.295 28.058 57.500 1.00 26.49 111 GLU A O 1
ATOM 934 N N . GLU A 1 113 ? 40.249 26.028 57.685 1.00 28.89 112 GLU A N 1
ATOM 935 C CA . GLU A 1 113 ? 41.409 26.591 58.441 1.00 28.30 112 GLU A CA 1
ATOM 936 C C . GLU A 1 113 ? 42.723 26.575 57.731 1.00 32.21 112 GLU A C 1
ATOM 937 O O . GLU A 1 113 ? 43.016 25.658 56.968 1.00 32.28 112 GLU A O 1
ATOM 943 N N . ALA A 1 114 ? 43.472 27.653 57.918 1.00 28.67 113 ALA A N 1
ATOM 944 C CA . ALA A 1 114 ? 44.862 27.724 57.450 1.00 28.60 113 ALA A CA 1
ATOM 945 C C . ALA A 1 114 ? 45.714 28.040 58.674 1.00 28.76 113 ALA A C 1
ATOM 946 O O . ALA A 1 114 ? 45.270 28.668 59.630 1.00 28.88 113 ALA A O 1
ATOM 948 N N . ALA A 1 115 ? 46.956 27.583 58.627 1.00 27.90 114 ALA A N 1
ATOM 949 C CA . ALA A 1 115 ? 47.870 27.822 59.744 1.00 29.05 114 ALA A CA 1
ATOM 950 C C . ALA A 1 115 ? 48.122 29.304 59.942 1.00 28.47 114 ALA A C 1
ATOM 951 O O . ALA A 1 115 ? 48.069 30.099 59.012 1.00 28.39 114 ALA A O 1
ATOM 953 N N . PHE A 1 116 ? 48.452 29.660 61.173 1.00 29.51 115 PHE A N 1
ATOM 954 C CA . PHE A 1 116 ? 48.837 31.046 61.467 1.00 28.74 115 PHE A CA 1
ATOM 955 C C . PHE A 1 116 ? 50.008 31.425 60.594 1.00 29.19 115 PHE A C 1
ATOM 956 O O . PHE A 1 116 ? 51.043 30.728 60.562 1.00 31.44 115 PHE A O 1
ATOM 964 N N . GLY A 1 117 ? 49.872 32.528 59.876 1.00 28.53 116 GLY A N 1
ATOM 965 C CA . GLY A 1 117 ? 50.927 33.016 59.000 1.00 28.01 116 GLY A CA 1
ATOM 966 C C . GLY A 1 117 ? 50.669 32.657 57.556 1.00 28.80 116 GLY A C 1
ATOM 967 O O . GLY A 1 117 ? 51.371 33.087 56.644 1.00 29.09 116 GLY A O 1
ATOM 968 N N . LYS A 1 118 ? 49.626 31.861 57.364 1.00 28.92 117 LYS A N 1
ATOM 969 C CA . LYS A 1 118 ? 49.205 31.453 56.019 1.00 27.34 117 LYS A CA 1
ATOM 970 C C . LYS A 1 118 ? 47.813 31.931 55.657 1.00 28.49 117 LYS A C 1
ATOM 971 O O . LYS A 1 118 ? 47.018 32.339 56.492 1.00 28.11 117 LYS A O 1
ATOM 977 N N . GLY A 1 119 ? 47.547 31.845 54.364 1.00 28.81 118 GLY A N 1
ATOM 978 C CA . GLY A 1 119 ? 46.267 32.248 53.810 1.00 28.28 118 GLY A CA 1
ATOM 979 C C . GLY A 1 119 ? 45.583 31.128 53.071 1.00 27.71 118 GLY A C 1
ATOM 980 O O . GLY A 1 119 ? 45.915 29.937 53.232 1.00 28.58 118 GLY A O 1
ATOM 981 N N . PHE A 1 120 ? 44.628 31.521 52.240 1.00 27.66 119 PHE A N 1
ATOM 982 C CA . PHE A 1 120 ? 43.745 30.600 51.524 1.00 27.97 119 PHE A CA 1
ATOM 983 C C . PHE A 1 120 ? 43.899 30.611 50.012 1.00 29.42 119 PHE A C 1
ATOM 984 O O . PHE A 1 120 ? 44.221 31.638 49.398 1.00 30.56 119 PHE A O 1
ATOM 992 N N . TYR A 1 121 ? 43.619 29.442 49.443 1.00 27.84 120 TYR A N 1
ATOM 993 C CA . TYR A 1 121 ? 43.705 29.193 47.984 1.00 28.14 120 TYR A CA 1
ATOM 994 C C . TYR A 1 121 ? 42.326 28.673 47.572 1.00 28.21 120 TYR A C 1
ATOM 995 O O . TYR A 1 121 ? 42.018 27.496 47.742 1.00 28.99 120 TYR A O 1
ATOM 1004 N N . PRO A 1 122 ? 41.484 29.580 47.077 1.00 29.55 121 PRO A N 1
ATOM 1005 C CA . PRO A 1 122 ? 40.080 29.265 46.869 1.00 34.30 121 PRO A CA 1
ATOM 1006 C C . PRO A 1 122 ? 39.775 28.105 45.965 1.00 34.76 121 PRO A C 1
ATOM 1007 O O . PRO A 1 122 ? 38.735 27.490 46.105 1.00 35.75 121 PRO A O 1
ATOM 1011 N N . ALA A 1 123 ? 40.673 27.824 45.053 1.00 35.42 122 ALA A N 1
ATOM 1012 C CA . ALA A 1 123 ? 40.429 26.738 44.102 1.00 36.04 122 ALA A CA 1
ATOM 1013 C C . ALA A 1 123 ? 40.200 25.428 44.865 1.00 37.73 122 ALA A C 1
ATOM 1014 O O . ALA A 1 123 ? 39.490 24.541 44.405 1.00 40.50 122 ALA A O 1
ATOM 1016 N N . ASP A 1 124 ? 40.801 25.352 46.048 1.00 36.07 123 ASP A N 1
ATOM 1017 C CA . ASP A 1 124 ? 40.778 24.163 46.913 1.00 37.51 123 ASP A CA 1
ATOM 1018 C C . ASP A 1 124 ? 39.676 24.167 47.969 1.00 36.74 123 ASP A C 1
ATOM 1019 O O . ASP A 1 124 ? 39.606 23.262 48.822 1.00 36.18 123 ASP A O 1
ATOM 1024 N N . ILE A 1 125 ? 38.815 25.168 47.915 1.00 32.55 124 ILE A N 1
ATOM 1025 C CA . ILE A 1 125 ? 37.792 25.322 48.950 1.00 28.35 124 ILE A CA 1
ATOM 1026 C C . ILE A 1 125 ? 36.370 25.130 48.443 1.00 29.80 124 ILE A C 1
ATOM 1027 O O . ILE A 1 125 ? 36.011 25.635 47.380 1.00 32.08 124 ILE A O 1
ATOM 1032 N N . THR A 1 126 ? 35.598 24.351 49.188 1.00 27.27 125 THR A N 1
ATOM 1033 C CA . THR A 1 126 ? 34.181 24.200 48.911 1.00 28.22 125 THR A CA 1
ATOM 1034 C C . THR A 1 126 ? 33.418 24.668 50.165 1.00 29.87 125 THR A C 1
ATOM 1035 O O . THR A 1 126 ? 33.946 24.713 51.266 1.00 29.58 125 THR A O 1
ATOM 1039 N N . VAL A 1 127 ? 32.168 25.045 49.969 1.00 26.98 126 VAL A N 1
ATOM 1040 C CA . VAL A 1 127 ? 31.300 25.515 51.051 1.00 26.68 126 VAL A CA 1
ATOM 1041 C C . VAL A 1 127 ? 30.047 24.655 51.067 1.00 27.80 126 VAL A C 1
ATOM 1042 O O . VAL A 1 127 ? 29.357 24.534 50.026 1.00 26.21 126 VAL A O 1
ATOM 1046 N N . PRO A 1 128 ? 29.738 24.024 52.222 1.00 28.98 127 PRO A N 1
ATOM 1047 C CA . PRO A 1 128 ? 28.528 23.216 52.266 1.00 28.77 127 PRO A CA 1
ATOM 1048 C C . PRO A 1 128 ? 27.295 24.016 51.925 1.00 27.76 127 PRO A C 1
ATOM 1049 O O . PRO A 1 128 ? 27.159 25.197 52.290 1.00 28.12 127 PRO A O 1
ATOM 1053 N N . ALA A 1 129 ? 26.373 23.339 51.265 1.00 27.46 128 ALA A N 1
ATOM 1054 C CA . ALA A 1 129 ? 25.143 23.972 50.828 1.00 27.02 128 ALA A CA 1
ATOM 1055 C C . ALA A 1 129 ? 24.302 24.514 51.961 1.00 29.28 128 ALA A C 1
ATOM 1056 O O . ALA A 1 129 ? 23.594 25.521 51.801 1.00 31.78 128 ALA A O 1
ATOM 1058 N N . ASP A 1 130 ? 24.372 23.853 53.106 1.00 26.87 129 ASP A N 1
ATOM 1059 C CA . ASP A 1 130 ? 23.531 24.250 54.266 1.00 27.80 129 ASP A CA 1
ATOM 1060 C C . ASP A 1 130 ? 24.156 25.351 55.131 1.00 27.52 129 ASP A C 1
ATOM 1061 O O . ASP A 1 130 ? 23.600 25.749 56.139 1.00 27.77 129 ASP A O 1
ATOM 1066 N N . ALA A 1 131 ? 25.324 25.834 54.719 1.00 26.28 130 ALA A N 1
ATOM 1067 C CA . ALA A 1 131 ? 25.933 27.021 55.377 1.00 27.15 130 ALA A CA 1
ATOM 1068 C C . ALA A 1 131 ? 25.077 28.227 54.972 1.00 27.79 130 ALA A C 1
ATOM 1069 O O . ALA A 1 131 ? 24.852 28.467 53.781 1.00 27.23 130 ALA A O 1
ATOM 1071 N N . GLU A 1 132 ? 24.623 28.992 55.955 1.00 27.92 131 GLU A N 1
ATOM 1072 C CA . GLU A 1 132 ? 23.733 30.142 55.712 1.00 26.00 131 GLU A CA 1
ATOM 1073 C C . GLU A 1 132 ? 24.491 31.407 55.430 1.00 24.46 131 GLU A C 1
ATOM 1074 O O . GLU A 1 132 ? 23.982 32.326 54.777 1.00 25.61 131 GLU A O 1
ATOM 1080 N N . ILE A 1 133 ? 25.683 31.469 56.010 1.00 26.70 132 ILE A N 1
ATOM 1081 C CA . ILE A 1 133 ? 26.565 32.630 55.844 1.00 25.48 132 ILE A CA 1
ATOM 1082 C C . ILE A 1 133 ? 27.992 32.140 55.676 1.00 28.03 132 ILE A C 1
ATOM 1083 O O . ILE A 1 133 ? 28.333 31.028 56.102 1.00 27.54 132 ILE A O 1
ATOM 1088 N N . ILE A 1 134 ? 28.777 32.966 54.983 1.00 26.96 133 ILE A N 1
ATOM 1089 C CA . ILE A 1 134 ? 30.212 32.756 54.751 1.00 26.19 133 ILE A CA 1
ATOM 1090 C C . ILE A 1 134 ? 30.898 33.966 55.380 1.00 26.26 133 ILE A C 1
ATOM 1091 O O . ILE A 1 134 ? 30.654 35.099 54.994 1.00 27.00 133 ILE A O 1
ATOM 1096 N N . CYS A 1 135 ? 31.814 33.691 56.288 1.00 24.74 134 CYS A N 1
ATOM 1097 C CA . CYS A 1 135 ? 32.558 34.742 57.014 1.00 26.41 134 CYS A CA 1
ATOM 1098 C C . CYS A 1 135 ? 34.028 34.710 56.622 1.00 26.57 134 CYS A C 1
ATOM 1099 O O . CYS A 1 135 ? 34.760 33.762 56.910 1.00 27.27 134 CYS A O 1
ATOM 1102 N N . LEU A 1 136 ? 34.412 35.792 55.956 1.00 26.18 135 LEU A N 1
ATOM 1103 C CA . LEU A 1 136 ? 35.738 35.967 55.427 1.00 26.87 135 LEU A CA 1
ATOM 1104 C C . LEU A 1 136 ? 36.418 37.102 56.144 1.00 25.78 135 LEU A C 1
ATOM 1105 O O . LEU A 1 136 ? 35.767 38.051 56.549 1.00 27.32 135 LEU A O 1
ATOM 1110 N N . THR A 1 137 ? 37.729 36.995 56.274 1.00 26.33 136 THR A N 1
ATOM 1111 C CA . THR A 1 137 ? 38.497 38.071 56.921 1.00 26.48 136 THR A CA 1
ATOM 1112 C C . THR A 1 137 ? 39.463 38.641 55.911 1.00 28.01 136 THR A C 1
ATOM 1113 O O . THR A 1 137 ? 40.439 37.970 55.510 1.00 27.89 136 THR A O 1
ATOM 1117 N N . HIS A 1 138 ? 39.198 39.869 55.478 1.00 26.67 137 HIS A N 1
ATOM 1118 C CA . HIS A 1 138 ? 40.065 40.471 54.446 1.00 25.25 137 HIS A CA 1
ATOM 1119 C C . HIS A 1 138 ? 41.478 40.673 54.962 1.00 26.39 137 HIS A C 1
ATOM 1120 O O . HIS A 1 138 ? 42.474 40.517 54.236 1.00 27.83 137 HIS A O 1
ATOM 1127 N N . ASN A 1 139 ? 41.575 41.037 56.232 1.00 25.81 138 ASN A N 1
ATOM 1128 C CA . ASN A 1 139 ? 42.872 41.331 56.863 1.00 24.83 138 ASN A CA 1
ATOM 1129 C C . ASN A 1 139 ? 42.974 40.747 58.268 1.00 28.02 138 ASN A C 1
ATOM 1130 O O . ASN A 1 139 ? 42.329 41.247 59.208 1.00 26.74 138 ASN A O 1
ATOM 1135 N N . GLU A 1 140 ? 43.686 39.630 58.395 1.00 27.38 139 GLU A N 1
ATOM 1136 C CA . GLU A 1 140 ? 43.818 38.945 59.709 1.00 26.04 139 GLU A CA 1
ATOM 1137 C C . GLU A 1 140 ? 44.967 39.640 60.405 1.00 27.59 139 GLU A C 1
ATOM 1138 O O . GLU A 1 140 ? 46.150 39.360 60.185 1.00 26.91 139 GLU A O 1
ATOM 1144 N N . THR A 1 141 ? 44.561 40.573 61.248 1.00 25.79 140 THR A N 1
ATOM 1145 C CA . THR A 1 141 ? 45.462 41.515 61.899 1.00 25.66 140 THR A CA 1
ATOM 1146 C C . THR A 1 141 ? 46.518 40.836 62.781 1.00 27.85 140 THR A C 1
ATOM 1147 O O . THR A 1 141 ? 47.612 41.357 62.990 1.00 27.91 140 THR A O 1
ATOM 1151 N N . SER A 1 142 ? 46.177 39.663 63.288 1.00 27.98 141 SER A N 1
ATOM 1152 C CA . SER A 1 142 ? 47.109 38.947 64.165 1.00 26.87 141 SER A CA 1
ATOM 1153 C C . SER A 1 142 ? 48.338 38.424 63.417 1.00 26.46 141 SER A C 1
ATOM 1154 O O . SER A 1 142 ? 49.453 38.438 63.957 1.00 27.74 141 SER A O 1
ATOM 1157 N N . SER A 1 143 ? 48.138 38.032 62.161 1.00 26.20 142 SER A N 1
ATOM 1158 C CA . SER A 1 143 ? 49.191 37.366 61.390 1.00 27.35 142 SER A CA 1
ATOM 1159 C C . SER A 1 143 ? 49.728 38.149 60.212 1.00 28.24 142 SER A C 1
ATOM 1160 O O . SER A 1 143 ? 50.760 37.803 59.653 1.00 28.55 142 SER A O 1
ATOM 1163 N N . GLY A 1 144 ? 48.995 39.181 59.821 1.00 28.04 143 GLY A N 1
ATOM 1164 C CA . GLY A 1 144 ? 49.365 40.002 58.671 1.00 26.83 143 GLY A CA 1
ATOM 1165 C C . GLY A 1 144 ? 49.030 39.401 57.305 1.00 28.09 143 GLY A C 1
ATOM 1166 O O . GLY A 1 144 ? 49.614 39.777 56.277 1.00 27.88 143 GLY A O 1
ATOM 1167 N N . VAL A 1 145 ? 48.097 38.457 57.300 1.00 27.02 144 VAL A N 1
ATOM 1168 C CA . VAL A 1 145 ? 47.633 37.826 56.070 1.00 27.10 144 VAL A CA 1
ATOM 1169 C C . VAL A 1 145 ? 46.320 38.421 55.582 1.00 29.41 144 VAL A C 1
ATOM 1170 O O . VAL A 1 145 ? 45.360 38.587 56.338 1.00 27.55 144 VAL A O 1
ATOM 1174 N N . SER A 1 146 ? 46.296 38.748 54.298 1.00 26.67 145 SER A N 1
ATOM 1175 C CA . SER A 1 146 ? 45.075 39.225 53.640 1.00 26.83 145 SER A CA 1
ATOM 1176 C C . SER A 1 146 ? 44.483 38.181 52.732 1.00 29.24 145 SER A C 1
ATOM 1177 O O . SER A 1 146 ? 45.148 37.250 52.297 1.00 28.49 145 SER A O 1
ATOM 1188 N N . PRO A 1 148 ? 42.877 38.806 49.330 1.00 27.97 147 PRO A N 1
ATOM 1189 C CA . PRO A 1 148 ? 42.603 39.833 48.322 1.00 29.79 147 PRO A CA 1
ATOM 1190 C C . PRO A 1 148 ? 41.207 39.728 47.714 1.00 30.47 147 PRO A C 1
ATOM 1191 O O . PRO A 1 148 ? 40.614 38.668 47.708 1.00 27.76 147 PRO A O 1
ATOM 1195 N N . VAL A 1 149 ? 40.719 40.856 47.211 1.00 28.49 148 VAL A N 1
ATOM 1196 C CA . VAL A 1 149 ? 39.359 40.930 46.664 1.00 28.11 148 VAL A CA 1
ATOM 1197 C C . VAL A 1 149 ? 39.113 39.877 45.591 1.00 27.90 148 VAL A C 1
ATOM 1198 O O . VAL A 1 149 ? 38.043 39.277 45.540 1.00 28.86 148 VAL A O 1
ATOM 1202 N N . GLU A 1 150 ? 40.127 39.601 44.770 1.00 28.45 149 GLU A N 1
ATOM 1203 C CA . GLU A 1 150 ? 39.954 38.626 43.697 1.00 31.87 149 GLU A CA 1
ATOM 1204 C C . GLU A 1 150 ? 39.666 37.249 44.284 1.00 29.62 149 GLU A C 1
ATOM 1205 O O . GLU A 1 150 ? 38.917 36.461 43.710 1.00 29.91 149 GLU A O 1
ATOM 1211 N N . ASP A 1 151 ? 40.240 36.981 45.447 1.00 28.11 150 ASP A N 1
ATOM 1212 C CA . ASP A 1 151 ? 40.012 35.683 46.126 1.00 27.26 150 ASP A CA 1
ATOM 1213 C C . ASP A 1 151 ? 38.634 35.699 46.811 1.00 28.69 150 ASP A C 1
ATOM 1214 O O . ASP A 1 151 ? 37.869 34.728 46.784 1.00 28.79 150 ASP A O 1
ATOM 1219 N N . ILE A 1 152 ? 38.314 36.831 47.427 1.00 29.05 151 ILE A N 1
ATOM 1220 C CA . ILE A 1 152 ? 36.993 36.997 48.072 1.00 27.38 151 ILE A CA 1
ATOM 1221 C C . ILE A 1 152 ? 35.875 36.724 47.055 1.00 29.28 151 ILE A C 1
ATOM 1222 O O . ILE A 1 152 ? 34.845 36.096 47.345 1.00 29.30 151 ILE A O 1
ATOM 1227 N N . ASN A 1 153 ? 36.112 37.211 45.847 1.00 28.99 152 ASN A N 1
ATOM 1228 C CA . ASN A 1 153 ? 35.119 37.151 44.780 1.00 28.28 152 ASN A CA 1
ATOM 1229 C C . ASN A 1 153 ? 34.795 35.747 44.310 1.00 29.32 152 ASN A C 1
ATOM 1230 O O . ASN A 1 153 ? 33.820 35.549 43.581 1.00 29.85 152 ASN A O 1
ATOM 1235 N N . THR A 1 154 ? 35.612 34.788 44.715 1.00 27.93 153 THR A N 1
ATOM 1236 C CA . THR A 1 154 ? 35.414 33.404 44.283 1.00 29.02 153 THR A CA 1
ATOM 1237 C C . THR A 1 154 ? 34.371 32.684 45.103 1.00 29.91 153 THR A C 1
ATOM 1238 O O . THR A 1 154 ? 33.905 31.611 44.731 1.00 30.41 153 THR A O 1
ATOM 1242 N N . PHE A 1 155 ? 33.976 33.279 46.208 1.00 26.28 154 PHE A N 1
ATOM 1243 C CA . PHE A 1 155 ? 33.021 32.600 47.126 1.00 27.27 154 PHE A CA 1
ATOM 1244 C C . PHE A 1 155 ? 31.560 32.623 46.722 1.00 27.50 154 PHE A C 1
ATOM 1245 O O . PHE A 1 155 ? 30.816 31.690 47.018 1.00 26.76 154 PHE A O 1
ATOM 1253 N N . ARG A 1 156 ? 31.166 33.649 45.989 1.00 27.77 155 ARG A N 1
ATOM 1254 C CA A ARG A 1 156 ? 29.760 33.791 45.624 0.50 28.26 155 ARG A CA 1
ATOM 1255 C CA B ARG A 1 156 ? 29.775 33.830 45.606 0.50 27.25 155 ARG A CA 1
ATOM 1256 C C . ARG A 1 156 ? 29.202 32.577 44.936 1.00 27.29 155 ARG A C 1
ATOM 1257 O O . ARG A 1 156 ? 28.100 32.133 45.229 1.00 29.02 155 ARG A O 1
ATOM 1272 N N . ASP A 1 157 ? 29.968 32.016 44.016 1.00 26.68 156 ASP A N 1
ATOM 1273 C CA . ASP A 1 157 ? 29.457 30.873 43.257 1.00 28.13 156 ASP A CA 1
ATOM 1274 C C . ASP A 1 157 ? 29.538 29.544 43.975 1.00 27.52 156 ASP A C 1
ATOM 1275 O O . ASP A 1 157 ? 28.929 28.574 43.549 1.00 27.44 156 ASP A O 1
ATOM 1280 N N . LYS A 1 158 ? 30.285 29.512 45.066 1.00 26.22 157 LYS A N 1
ATOM 1281 C CA . LYS A 1 158 ? 30.430 28.281 45.864 1.00 26.16 157 LYS A CA 1
ATOM 1282 C C . LYS A 1 158 ? 29.173 27.950 46.673 1.00 26.88 157 LYS A C 1
ATOM 1283 O O . LYS A 1 158 ? 28.918 26.803 47.028 1.00 27.63 157 LYS A O 1
ATOM 1289 N N . ASN A 1 159 ? 28.415 28.987 47.004 1.00 26.27 158 ASN A N 1
ATOM 1290 C CA . ASN A 1 159 ? 27.139 28.834 47.712 1.00 26.47 158 ASN A CA 1
ATOM 1291 C C . ASN A 1 159 ? 26.346 30.100 47.429 1.00 26.39 158 ASN A C 1
ATOM 1292 O O . ASN A 1 159 ? 26.490 31.092 48.114 1.00 28.36 158 ASN A O 1
ATOM 1297 N N . LYS A 1 160 ? 25.506 30.035 46.406 1.00 24.24 159 LYS A N 1
ATOM 1298 C CA . LYS A 1 160 ? 24.867 31.240 45.901 1.00 25.98 159 LYS A CA 1
ATOM 1299 C C . LYS A 1 160 ? 23.913 31.892 46.871 1.00 27.33 159 LYS A C 1
ATOM 1300 O O . LYS A 1 160 ? 23.748 33.099 46.848 1.00 27.85 159 LYS A O 1
ATOM 1306 N N . ASP A 1 161 ? 23.315 31.090 47.737 1.00 23.93 160 ASP A N 1
ATOM 1307 C CA . ASP A 1 161 ? 22.310 31.606 48.650 1.00 23.69 160 ASP A CA 1
ATOM 1308 C C . ASP A 1 161 ? 22.891 32.137 49.949 1.00 23.51 160 ASP A C 1
ATOM 1309 O O . ASP A 1 161 ? 22.218 32.872 50.699 1.00 24.73 160 ASP A O 1
ATOM 1314 N N . ALA A 1 162 ? 24.127 31.783 50.213 1.00 25.08 161 ALA A N 1
ATOM 1315 C CA . ALA A 1 162 ? 24.772 32.232 51.471 1.00 25.07 161 ALA A CA 1
ATOM 1316 C C . ALA A 1 162 ? 24.942 33.748 51.462 1.00 28.18 161 ALA A C 1
ATOM 1317 O O . ALA A 1 162 ? 25.083 34.381 50.402 1.00 29.00 161 ALA A O 1
ATOM 1319 N N . LEU A 1 163 ? 24.912 34.321 52.665 1.00 26.89 162 LEU A N 1
ATOM 1320 C CA . LEU A 1 163 ? 25.253 35.724 52.847 1.00 26.46 162 LEU A CA 1
ATOM 1321 C C . LEU A 1 163 ? 26.738 35.774 53.126 1.00 27.38 162 LEU A C 1
ATOM 1322 O O . LEU A 1 163 ? 27.239 35.082 54.016 1.00 25.86 162 LEU A O 1
ATOM 1327 N N . ILE A 1 164 ? 27.447 36.581 52.344 1.00 26.46 163 ILE A N 1
ATOM 1328 C CA . ILE A 1 164 ? 28.898 36.741 52.495 1.00 25.27 163 ILE A CA 1
ATOM 1329 C C . ILE A 1 164 ? 29.248 38.019 53.247 1.00 26.63 163 ILE A C 1
ATOM 1330 O O . ILE A 1 164 ? 28.974 39.135 52.795 1.00 26.71 163 ILE A O 1
ATOM 1335 N N . PHE A 1 165 ? 29.882 37.816 54.399 1.00 25.48 164 PHE A N 1
ATOM 1336 C CA . PHE A 1 165 ? 30.346 38.900 55.308 1.00 27.13 164 PHE A CA 1
ATOM 1337 C C . PHE A 1 165 ? 31.855 38.968 55.284 1.00 27.17 164 PHE A C 1
ATOM 1338 O O . PHE A 1 165 ? 32.534 37.957 55.449 1.00 27.50 164 PHE A O 1
ATOM 1346 N N . VAL A 1 166 ? 32.366 40.183 55.119 1.00 25.87 165 VAL A N 1
ATOM 1347 C CA . VAL A 1 166 ? 33.809 40.407 55.133 1.00 25.47 165 VAL A CA 1
ATOM 1348 C C . VAL A 1 166 ? 34.224 41.341 56.280 1.00 26.71 165 VAL A C 1
ATOM 1349 O O . VAL A 1 166 ? 33.749 42.470 56.409 1.00 27.14 165 VAL A O 1
ATOM 1353 N N . ASP A 1 167 ? 35.101 40.817 57.125 1.00 25.33 166 ASP A N 1
ATOM 1354 C CA . ASP A 1 167 ? 35.776 41.591 58.171 1.00 25.85 166 ASP A CA 1
ATOM 1355 C C . ASP A 1 167 ? 36.920 42.339 57.494 1.00 28.05 166 ASP A C 1
ATOM 1356 O O . ASP A 1 167 ? 37.853 41.728 56.958 1.00 26.84 166 ASP A O 1
ATOM 1361 N N . ALA A 1 168 ? 36.784 43.662 57.415 1.00 26.56 167 ALA A N 1
ATOM 1362 C CA . ALA A 1 168 ? 37.850 44.557 56.843 1.00 26.78 167 ALA A CA 1
ATOM 1363 C C . ALA A 1 168 ? 38.234 45.631 57.875 1.00 26.28 167 ALA A C 1
ATOM 1364 O O . ALA A 1 168 ? 38.608 46.737 57.564 1.00 27.51 167 ALA A O 1
ATOM 1366 N N . VAL A 1 169 ? 38.119 45.218 59.124 1.00 26.48 168 VAL A N 1
ATOM 1367 C CA . VAL A 1 169 ? 38.365 46.028 60.290 1.00 26.56 168 VAL A CA 1
ATOM 1368 C C . VAL A 1 169 ? 39.713 46.721 60.246 1.00 28.11 168 VAL A C 1
ATOM 1369 O O . VAL A 1 169 ? 39.817 47.913 60.501 1.00 26.70 168 VAL A O 1
ATOM 1373 N N . SER A 1 170 ? 40.733 45.983 59.840 1.00 26.45 169 SER A N 1
ATOM 1374 C CA . SER A 1 170 ? 42.100 46.531 59.843 1.00 26.93 169 SER A CA 1
ATOM 1375 C C . SER A 1 170 ? 42.609 46.861 58.456 1.00 26.02 169 SER A C 1
ATOM 1376 O O . SER A 1 170 ? 43.826 46.991 58.224 1.00 27.83 169 SER A O 1
ATOM 1379 N N . SER A 1 171 ? 41.684 47.027 57.514 1.00 26.94 170 SER A N 1
ATOM 1380 C CA . SER A 1 171 ? 42.085 47.361 56.136 1.00 26.28 170 SER A CA 1
ATOM 1381 C C . SER A 1 171 ? 41.257 48.420 55.402 1.00 26.33 170 SER A C 1
ATOM 1382 O O . SER A 1 171 ? 41.813 49.202 54.640 1.00 27.23 170 SER A O 1
ATOM 1385 N N . LEU A 1 172 ? 39.928 48.411 55.544 1.00 25.45 171 LEU A N 1
ATOM 1386 C CA A LEU A 1 172 ? 39.085 49.397 54.849 0.50 26.46 171 LEU A CA 1
ATOM 1387 C CA B LEU A 1 172 ? 39.111 49.423 54.830 0.50 26.13 171 LEU A CA 1
ATOM 1388 C C . LEU A 1 172 ? 39.622 50.782 55.233 1.00 27.78 171 LEU A C 1
ATOM 1389 O O . LEU A 1 172 ? 39.876 51.036 56.411 1.00 29.30 171 LEU A O 1
ATOM 1398 N N . PRO A 1 173 ? 39.730 51.717 54.260 1.00 27.37 172 PRO A N 1
ATOM 1399 C CA . PRO A 1 173 ? 39.304 51.664 52.871 1.00 27.77 172 PRO A CA 1
ATOM 1400 C C . PRO A 1 173 ? 40.262 51.195 51.786 1.00 26.63 172 PRO A C 1
ATOM 1401 O O . PRO A 1 173 ? 40.078 51.553 50.622 1.00 28.62 172 PRO A O 1
ATOM 1405 N N . TYR A 1 174 ? 41.263 50.395 52.144 1.00 27.16 173 TYR A N 1
ATOM 1406 C CA . TYR A 1 174 ? 42.226 49.862 51.157 1.00 27.07 173 TYR A CA 1
ATOM 1407 C C . TYR A 1 174 ? 41.579 48.915 50.107 1.00 27.22 173 TYR A C 1
ATOM 1408 O O . TYR A 1 174 ? 41.652 49.168 48.898 1.00 29.19 173 TYR A O 1
ATOM 1417 N N . PRO A 1 175 ? 40.995 47.788 50.545 1.00 26.57 174 PRO A N 1
ATOM 1418 C CA . PRO A 1 175 ? 40.328 46.973 49.522 1.00 27.68 174 PRO A CA 1
ATOM 1419 C C . PRO A 1 175 ? 39.210 47.688 48.816 1.00 28.20 174 PRO A C 1
ATOM 1420 O O . PRO A 1 175 ? 38.475 48.463 49.419 1.00 28.23 174 PRO A O 1
ATOM 1424 N N . LYS A 1 176 ? 39.100 47.389 47.529 1.00 28.57 175 LYS A N 1
ATOM 1425 C CA A LYS A 1 176 ? 38.033 47.927 46.711 0.50 28.80 175 LYS A CA 1
ATOM 1426 C CA B LYS A 1 176 ? 38.053 47.930 46.690 0.50 28.94 175 LYS A CA 1
ATOM 1427 C C . LYS A 1 176 ? 37.112 46.777 46.335 1.00 28.43 175 LYS A C 1
ATOM 1428 O O . LYS A 1 176 ? 37.342 46.026 45.380 1.00 27.12 175 LYS A O 1
ATOM 1439 N N . PHE A 1 177 ? 36.062 46.634 47.114 1.00 27.75 176 PHE A N 1
ATOM 1440 C CA . PHE A 1 177 ? 35.138 45.519 46.921 1.00 28.23 176 PHE A CA 1
ATOM 1441 C C . PHE A 1 177 ? 34.253 45.639 45.710 1.00 28.54 176 PHE A C 1
ATOM 1442 O O . PHE A 1 177 ? 33.923 46.730 45.246 1.00 30.29 176 PHE A O 1
ATOM 1450 N N . ASP A 1 178 ? 33.928 44.469 45.187 1.00 30.43 177 ASP A N 1
ATOM 1451 C CA . ASP A 1 178 ? 32.876 44.330 44.194 1.00 29.75 177 ASP A CA 1
ATOM 1452 C C . ASP A 1 178 ? 31.651 43.994 45.039 1.00 29.86 177 ASP A C 1
ATOM 1453 O O . ASP A 1 178 ? 31.515 42.879 45.558 1.00 28.57 177 ASP A O 1
ATOM 1458 N N . TRP A 1 179 ? 30.778 44.981 45.186 1.00 28.18 178 TRP A N 1
ATOM 1459 C CA . TRP A 1 179 ? 29.644 44.872 46.104 1.00 29.21 178 TRP A CA 1
ATOM 1460 C C . TRP A 1 179 ? 28.603 43.893 45.620 1.00 28.17 178 TRP A C 1
ATOM 1461 O O . TRP A 1 179 ? 27.703 43.544 46.357 1.00 30.75 178 TRP A O 1
ATOM 1472 N N . THR A 1 180 ? 28.733 43.433 44.383 1.00 25.87 179 THR A N 1
ATOM 1473 C CA . THR A 1 180 ? 27.766 42.471 43.869 1.00 29.02 179 THR A CA 1
ATOM 1474 C C . THR A 1 180 ? 28.157 41.048 44.210 1.00 30.17 179 THR A C 1
ATOM 1475 O O . THR A 1 180 ? 27.317 40.149 44.135 1.00 30.49 179 THR A O 1
ATOM 1479 N N . LYS A 1 181 ? 29.409 40.860 44.622 1.00 28.08 180 LYS A N 1
ATOM 1480 C CA A LYS A 1 181 ? 29.915 39.517 44.916 0.50 28.35 180 LYS A CA 1
ATOM 1481 C CA B LYS A 1 181 ? 29.989 39.534 44.915 0.50 28.45 180 LYS A CA 1
ATOM 1482 C C . LYS A 1 181 ? 29.954 39.144 46.386 1.00 28.35 180 LYS A C 1
ATOM 1483 O O . LYS A 1 181 ? 30.238 38.008 46.739 1.00 30.32 180 LYS A O 1
ATOM 1494 N N . ILE A 1 182 ? 29.626 40.115 47.235 1.00 27.93 181 ILE A N 1
ATOM 1495 C CA . ILE A 1 182 ? 29.523 39.902 48.665 1.00 26.12 181 ILE A CA 1
ATOM 1496 C C . ILE A 1 182 ? 28.204 40.525 49.120 1.00 26.19 181 ILE A C 1
ATOM 1497 O O . ILE A 1 182 ? 27.446 41.057 48.296 1.00 26.59 181 ILE A O 1
ATOM 1502 N N . ASP A 1 183 ? 27.921 40.437 50.407 1.00 26.51 182 ASP A N 1
ATOM 1503 C CA . ASP A 1 183 ? 26.677 40.983 50.935 1.00 26.68 182 ASP A CA 1
ATOM 1504 C C . ASP A 1 183 ? 26.862 41.997 52.062 1.00 27.31 182 ASP A C 1
ATOM 1505 O O . ASP A 1 183 ? 25.953 42.765 52.381 1.00 27.06 182 ASP A O 1
ATOM 1510 N N . SER A 1 184 ? 28.052 42.025 52.620 1.00 26.02 183 SER A N 1
ATOM 1511 C CA . SER A 1 184 ? 28.297 42.887 53.778 1.00 26.11 183 SER A CA 1
ATOM 1512 C C . SER A 1 184 ? 29.764 42.965 54.114 1.00 24.62 183 SER A C 1
ATOM 1513 O O . SER A 1 184 ? 30.551 42.036 53.857 1.00 25.84 183 SER A O 1
ATOM 1516 N N . VAL A 1 185 ? 30.117 44.141 54.598 1.00 25.30 184 VAL A N 1
ATOM 1517 C CA A VAL A 1 185 ? 31.455 44.382 55.135 0.50 25.08 184 VAL A CA 1
ATOM 1518 C CA B VAL A 1 185 ? 31.464 44.418 55.120 0.50 26.73 184 VAL A CA 1
ATOM 1519 C C . VAL A 1 185 ? 31.326 45.193 56.416 1.00 26.07 184 VAL A C 1
ATOM 1520 O O . VAL A 1 185 ? 30.357 45.925 56.618 1.00 26.07 184 VAL A O 1
ATOM 1527 N N . PHE A 1 186 ? 32.297 45.028 57.308 1.00 26.96 185 PHE A N 1
ATOM 1528 C CA . PHE A 1 186 ? 32.277 45.782 58.551 1.00 25.39 185 PHE A CA 1
ATOM 1529 C C . PHE A 1 186 ? 33.663 46.132 59.016 1.00 26.56 185 PHE A C 1
ATOM 1530 O O . PHE A 1 186 ? 34.677 45.532 58.635 1.00 26.93 185 PHE A O 1
ATOM 1538 N N . PHE A 1 187 ? 33.671 47.172 59.821 1.00 25.81 186 PHE A N 1
ATOM 1539 C CA . PHE A 1 187 ? 34.906 47.670 60.445 1.00 25.96 186 PHE A CA 1
ATOM 1540 C C . PHE A 1 187 ? 34.618 48.408 61.720 1.00 26.31 186 PHE A C 1
ATOM 1541 O O . PHE A 1 187 ? 33.463 48.602 62.132 1.00 27.01 186 PHE A O 1
ATOM 1549 N N . SER A 1 188 ? 35.701 48.755 62.389 1.00 26.47 187 SER A N 1
ATOM 1550 C CA . SER A 1 188 ? 35.608 49.688 63.532 1.00 27.01 187 SER A CA 1
ATOM 1551 C C . SER A 1 188 ? 36.598 50.808 63.248 1.00 28.51 187 SER A C 1
ATOM 1552 O O . SER A 1 188 ? 37.486 50.669 62.398 1.00 28.56 187 SER A O 1
ATOM 1555 N N . VAL A 1 189 ? 36.443 51.923 63.929 1.00 26.88 188 VAL A N 1
ATOM 1556 C CA . VAL A 1 189 ? 37.094 53.167 63.482 1.00 26.02 188 VAL A CA 1
ATOM 1557 C C . VAL A 1 189 ? 38.525 53.462 63.921 1.00 26.29 188 VAL A C 1
ATOM 1558 O O . VAL A 1 189 ? 39.129 54.439 63.432 1.00 25.47 188 VAL A O 1
ATOM 1562 N N . GLN A 1 190 ? 39.062 52.622 64.795 1.00 26.37 189 GLN A N 1
ATOM 1563 C CA . GLN A 1 190 ? 40.379 52.878 65.387 1.00 26.22 189 GLN A CA 1
ATOM 1564 C C . GLN A 1 190 ? 41.562 52.292 64.615 1.00 28.06 189 GLN A C 1
ATOM 1565 O O . GLN A 1 190 ? 42.683 52.284 65.089 1.00 27.72 189 GLN A O 1
ATOM 1595 N N . CYS A 1 192 ? 42.248 51.925 60.211 1.00 27.63 191 CYS A N 1
ATOM 1596 C CA . CYS A 1 192 ? 42.553 52.811 59.072 1.00 27.77 191 CYS A CA 1
ATOM 1597 C C . CYS A 1 192 ? 41.786 54.114 59.076 1.00 27.79 191 CYS A C 1
ATOM 1598 O O . CYS A 1 192 ? 42.224 55.083 58.434 1.00 28.27 191 CYS A O 1
ATOM 1601 N N . PHE A 1 193 ? 40.670 54.179 59.808 1.00 27.09 192 PHE A N 1
ATOM 1602 C CA . PHE A 1 193 ? 39.908 55.445 59.843 1.00 27.37 192 PHE A CA 1
ATOM 1603 C C . PHE A 1 193 ? 40.500 56.474 60.807 1.00 27.05 192 PHE A C 1
ATOM 1604 O O . PHE A 1 193 ? 40.138 57.664 60.775 1.00 26.83 192 PHE A O 1
ATOM 1612 N N . GLY A 1 194 ? 41.449 56.028 61.637 1.00 26.40 193 GLY A N 1
ATOM 1613 C CA . GLY A 1 194 ? 42.231 56.953 62.459 1.00 27.52 193 GLY A CA 1
ATOM 1614 C C . GLY A 1 194 ? 41.492 57.729 63.540 1.00 26.81 193 GLY A C 1
ATOM 1615 O O . GLY A 1 194 ? 41.824 58.903 63.844 1.00 26.46 193 GLY A O 1
ATOM 1616 N N . LEU A 1 195 ? 40.468 57.095 64.108 1.00 25.58 194 LEU A N 1
ATOM 1617 C CA . LEU A 1 195 ? 39.696 57.704 65.173 1.00 26.65 194 LEU A CA 1
ATOM 1618 C C . LEU A 1 195 ? 39.981 56.996 66.483 1.00 25.85 194 LEU A C 1
ATOM 1619 O O . LEU A 1 195 ? 40.463 55.862 66.489 1.00 27.02 194 LEU A O 1
ATOM 1624 N N . PRO A 1 196 ? 39.665 57.650 67.629 1.00 25.95 195 PRO A N 1
ATOM 1625 C CA . PRO A 1 196 ? 39.693 56.878 68.858 1.00 24.90 195 PRO A CA 1
ATOM 1626 C C . PRO A 1 196 ? 38.675 55.740 68.768 1.00 25.04 195 PRO A C 1
ATOM 1627 O O . PRO A 1 196 ? 37.696 55.846 68.073 1.00 27.97 195 PRO A O 1
ATOM 1631 N N . ALA A 1 197 ? 38.924 54.649 69.474 1.00 27.32 196 ALA A N 1
ATOM 1632 C CA . ALA A 1 197 ? 37.953 53.551 69.491 1.00 26.25 196 ALA A CA 1
ATOM 1633 C C . ALA A 1 197 ? 36.630 54.046 70.132 1.00 26.49 196 ALA A C 1
ATOM 1634 O O . ALA A 1 197 ? 36.605 54.984 70.936 1.00 26.91 196 ALA A O 1
ATOM 1636 N N . GLY A 1 198 ? 35.565 53.338 69.755 1.00 27.32 197 GLY A N 1
ATOM 1637 C CA . GLY A 1 198 ? 34.207 53.581 70.223 1.00 27.26 197 GLY A CA 1
ATOM 1638 C C . GLY A 1 198 ? 33.134 53.639 69.158 1.00 26.46 197 GLY A C 1
ATOM 1639 O O . GLY A 1 198 ? 32.026 54.112 69.408 1.00 27.05 197 GLY A O 1
ATOM 1640 N N . LEU A 1 199 ? 33.401 53.062 67.986 1.00 25.75 198 LEU A N 1
ATOM 1641 C CA . LEU A 1 199 ? 32.384 53.005 66.926 1.00 26.85 198 LEU A CA 1
ATOM 1642 C C . LEU A 1 199 ? 32.657 51.901 65.912 1.00 26.83 198 LEU A C 1
ATOM 1643 O O . LEU A 1 199 ? 33.737 51.831 65.331 1.00 27.01 198 LEU A O 1
ATOM 1648 N N . GLY A 1 200 ? 31.639 51.060 65.728 1.00 26.06 199 GLY A N 1
ATOM 1649 C CA . GLY A 1 200 ? 31.612 50.029 64.709 1.00 27.00 199 GLY A CA 1
ATOM 1650 C C . GLY A 1 200 ? 30.687 50.432 63.588 1.00 26.29 199 GLY A C 1
ATOM 1651 O O . GLY A 1 200 ? 29.694 51.152 63.798 1.00 24.87 199 GLY A O 1
ATOM 1652 N N . VAL A 1 201 ? 31.043 50.002 62.377 1.00 25.96 200 VAL A N 1
ATOM 1653 C CA . VAL A 1 201 ? 30.266 50.266 61.183 1.00 27.12 200 VAL A CA 1
ATOM 1654 C C . VAL A 1 201 ? 29.979 48.981 60.411 1.00 26.46 200 VAL A C 1
ATOM 1655 O O . VAL A 1 201 ? 30.888 48.230 60.037 1.00 26.02 200 VAL A O 1
ATOM 1659 N N . TRP A 1 202 ? 28.695 48.742 60.216 1.00 25.31 201 TRP A N 1
ATOM 1660 C CA . TRP A 1 202 ? 28.175 47.557 59.526 1.00 25.65 201 TRP A CA 1
ATOM 1661 C C . TRP A 1 202 ? 27.509 47.991 58.232 1.00 27.53 201 TRP A C 1
ATOM 1662 O O . TRP A 1 202 ? 26.498 48.645 58.227 1.00 27.92 201 TRP A O 1
ATOM 1673 N N . ILE A 1 203 ? 28.144 47.613 57.138 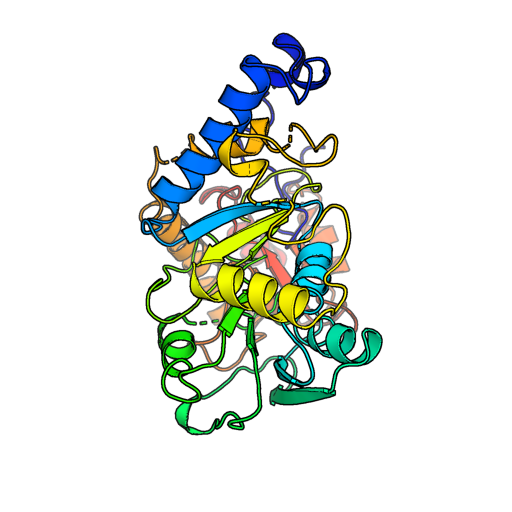1.00 26.76 202 ILE A N 1
ATOM 1674 C CA . ILE A 1 203 ? 27.650 47.880 55.795 1.00 26.83 202 ILE A CA 1
ATOM 1675 C C . ILE A 1 203 ? 26.994 46.584 55.323 1.00 26.65 202 ILE A C 1
ATOM 1676 O O . ILE A 1 203 ? 27.613 45.511 55.347 1.00 26.92 202 ILE A O 1
ATOM 1681 N N . LEU A 1 204 ? 25.728 46.673 54.937 1.00 26.98 203 LEU A N 1
ATOM 1682 C CA . LEU A 1 204 ? 24.990 45.451 54.592 1.00 24.61 203 LEU A CA 1
ATOM 1683 C C . LEU A 1 204 ? 23.952 45.700 53.535 1.00 28.54 203 LEU A C 1
ATOM 1684 O O . LEU A 1 204 ? 23.430 46.792 53.407 1.00 25.89 203 LEU A O 1
ATOM 1689 N N . ASN A 1 205 ? 23.663 44.649 52.793 1.00 27.31 204 ASN A N 1
ATOM 1690 C CA . ASN A 1 205 ? 22.690 44.738 51.711 1.00 26.47 204 ASN A CA 1
ATOM 1691 C C . ASN A 1 205 ? 21.302 44.189 52.013 1.00 27.03 204 ASN A C 1
ATOM 1692 O O . ASN A 1 205 ? 20.949 43.700 53.110 1.00 27.57 204 ASN A O 1
ATOM 1697 N N . ASP A 1 206 ? 20.494 44.333 50.978 1.00 28.46 205 ASP A N 1
ATOM 1698 C CA . ASP A 1 206 ? 19.090 43.905 51.004 1.00 28.50 205 ASP A CA 1
ATOM 1699 C C . ASP A 1 206 ? 18.928 42.436 51.395 1.00 26.71 205 ASP A C 1
ATOM 1700 O O . ASP A 1 206 ? 17.966 42.068 52.070 1.00 28.05 205 ASP A O 1
ATOM 1705 N N . ARG A 1 207 ? 19.838 41.600 50.910 1.00 26.38 206 ARG A N 1
ATOM 1706 C CA . ARG A 1 207 ? 19.770 40.147 51.191 1.00 25.69 206 ARG A CA 1
ATOM 1707 C C . ARG A 1 207 ? 19.961 39.865 52.699 1.00 26.48 206 ARG A C 1
ATOM 1708 O O . ARG A 1 207 ? 19.298 39.012 53.322 1.00 27.51 206 ARG A O 1
ATOM 1716 N N . VAL A 1 208 ? 20.867 40.624 53.288 1.00 25.71 207 VAL A N 1
ATOM 1717 C CA . VAL A 1 208 ? 21.149 40.487 54.703 1.00 24.84 207 VAL A CA 1
ATOM 1718 C C . VAL A 1 208 ? 19.917 40.925 55.518 1.00 26.80 207 VAL A C 1
ATOM 1719 O O . VAL A 1 208 ? 19.464 40.222 56.427 1.00 26.56 207 VAL A O 1
ATOM 1723 N N . ILE A 1 209 ? 19.368 42.071 55.138 1.00 28.00 208 ILE A N 1
ATOM 1724 C CA . ILE A 1 209 ? 18.185 42.655 55.805 1.00 27.53 208 ILE A CA 1
ATOM 1725 C C . ILE A 1 209 ? 17.028 41.655 55.724 1.00 28.46 208 ILE A C 1
ATOM 1726 O O . ILE A 1 209 ? 16.362 41.342 56.704 1.00 27.82 208 ILE A O 1
ATOM 1731 N N . GLU A 1 210 ? 16.824 41.112 54.541 1.00 28.15 209 GLU A N 1
ATOM 1732 C CA . GLU A 1 210 ? 15.695 40.187 54.343 1.00 29.86 209 GLU A CA 1
ATOM 1733 C C . GLU A 1 210 ? 15.849 38.912 55.140 1.00 28.54 209 GLU A C 1
ATOM 1734 O O . GLU A 1 210 ? 14.866 38.355 55.642 1.00 29.47 209 GLU A O 1
ATOM 1740 N N . LYS A 1 211 ? 17.082 38.466 55.301 1.00 28.69 210 LYS A N 1
ATOM 1741 C CA . LYS A 1 211 ? 17.304 37.239 56.084 1.00 27.51 210 LYS A CA 1
ATOM 1742 C C . LYS A 1 211 ? 16.891 37.487 57.542 1.00 27.65 210 LYS A C 1
ATOM 1743 O O . LYS A 1 211 ? 16.244 36.650 58.172 1.00 26.78 210 LYS A O 1
ATOM 1749 N N . SER A 1 212 ? 17.261 38.644 58.080 1.00 27.25 211 SER A N 1
ATOM 1750 C CA . SER A 1 212 ? 16.913 38.955 59.466 1.00 26.43 211 SER A CA 1
ATOM 1751 C C . SER A 1 212 ? 15.397 38.996 59.662 1.00 28.49 211 SER A C 1
ATOM 1752 O O . SER A 1 212 ? 14.836 38.493 60.670 1.00 28.37 211 SER A O 1
ATOM 1755 N N . LYS A 1 213 ? 14.724 39.604 58.699 1.00 27.30 212 LYS A N 1
ATOM 1756 C CA . LYS A 1 213 ? 13.259 39.688 58.732 1.00 26.74 212 LYS A CA 1
ATOM 1757 C C . LYS A 1 213 ? 12.616 38.297 58.651 1.00 29.73 212 LYS A C 1
ATOM 1758 O O . LYS A 1 213 ? 11.606 38.020 59.325 1.00 31.84 212 LYS A O 1
ATOM 1764 N N . ALA A 1 214 ? 13.200 37.430 57.838 1.00 27.25 213 ALA A N 1
ATOM 1765 C CA . ALA A 1 214 ? 12.708 36.038 57.705 1.00 30.88 213 ALA A CA 1
ATOM 1766 C C . ALA A 1 214 ? 12.848 35.255 59.022 1.00 30.57 213 ALA A C 1
ATOM 1767 O O . ALA A 1 214 ? 11.968 34.492 59.416 1.00 32.45 213 ALA A O 1
ATOM 1769 N N . LEU A 1 215 ? 13.967 35.439 59.708 1.00 28.91 214 LEU A N 1
ATOM 1770 C CA . LEU A 1 215 ? 14.182 34.737 60.995 1.00 29.66 214 LEU A CA 1
ATOM 1771 C C . LEU A 1 215 ? 13.225 35.230 62.058 1.00 32.93 214 LEU A C 1
ATOM 1772 O O . LEU A 1 215 ? 12.645 34.449 62.806 1.00 35.77 214 LEU A O 1
ATOM 1777 N N . LEU A 1 216 ? 13.030 36.538 62.078 1.00 32.53 215 LEU A N 1
ATOM 1778 C CA . LEU A 1 216 ? 12.104 37.149 63.043 1.00 35.02 215 LEU A CA 1
ATOM 1779 C C . LEU A 1 216 ? 10.696 36.613 62.772 1.00 36.99 215 LEU A C 1
ATOM 1780 O O . LEU A 1 216 ? 9.959 36.297 63.693 1.00 37.75 215 LEU A O 1
ATOM 1785 N N . ALA A 1 217 ? 10.338 36.520 61.500 1.00 33.98 216 ALA A N 1
ATOM 1786 C CA . ALA A 1 217 ? 9.010 36.022 61.114 1.00 36.63 216 ALA A CA 1
ATOM 1787 C C . ALA A 1 217 ? 8.781 34.579 61.551 1.00 39.80 216 ALA A C 1
ATOM 1788 O O . ALA A 1 217 ? 7.641 34.180 61.816 1.00 43.70 216 ALA A O 1
ATOM 1790 N N . LYS A 1 218 ? 9.859 33.821 61.648 1.00 41.21 217 LYS A N 1
ATOM 1791 C CA . LYS A 1 218 ? 9.822 32.405 62.054 1.00 42.84 217 LYS A CA 1
ATOM 1792 C C . LYS A 1 218 ? 9.679 32.329 63.548 1.00 43.59 217 LYS A C 1
ATOM 1793 O O . LYS A 1 218 ? 9.797 31.268 64.137 1.00 43.49 217 LYS A O 1
ATOM 1799 N N . ARG A 1 219 ? 9.443 33.483 64.145 1.00 43.59 218 ARG A N 1
ATOM 1800 C CA . ARG A 1 219 ? 9.286 33.613 65.606 1.00 44.09 218 ARG A CA 1
ATOM 1801 C C . ARG A 1 219 ? 10.569 33.359 66.385 1.00 45.00 218 ARG A C 1
ATOM 1802 O O . ARG A 1 219 ? 10.540 32.947 67.538 1.00 45.76 218 ARG A O 1
ATOM 1806 N N . LYS A 1 220 ? 11.687 33.571 65.716 1.00 41.24 219 LYS A N 1
ATOM 1807 C CA . LYS A 1 220 ? 13.005 33.491 66.371 1.00 42.61 219 LYS A CA 1
ATOM 1808 C C . LYS A 1 220 ? 13.366 34.867 66.917 1.00 38.82 219 LYS A C 1
ATOM 1809 O O . LYS A 1 220 ? 13.115 35.873 66.277 1.00 41.51 219 LYS A O 1
ATOM 1815 N N . SER A 1 221 ? 13.945 34.915 68.106 1.00 37.67 220 SER A N 1
ATOM 1816 C CA . SER A 1 221 ? 14.458 36.202 68.600 1.00 34.68 220 SER A CA 1
ATOM 1817 C C . SER A 1 221 ? 15.739 36.490 67.856 1.00 32.64 220 SER A C 1
ATOM 1818 O O . SER A 1 221 ? 16.616 35.615 67.767 1.00 31.56 220 SER A O 1
ATOM 1821 N N . ILE A 1 222 ? 15.840 37.702 67.317 1.00 31.41 221 ILE A N 1
ATOM 1822 C CA . ILE A 1 222 ? 17.049 38.175 66.619 1.00 31.00 221 ILE A CA 1
ATOM 1823 C C . ILE A 1 222 ? 17.727 39.302 67.400 1.00 28.78 221 ILE A C 1
ATOM 1824 O O . ILE A 1 222 ? 18.705 39.930 66.932 1.00 28.28 221 ILE A O 1
ATOM 1829 N N . GLY A 1 223 ? 17.191 39.527 68.599 1.00 28.25 222 GLY A N 1
ATOM 1830 C CA . GLY A 1 223 ? 17.741 40.523 69.497 1.00 29.34 222 GLY A CA 1
ATOM 1831 C C . GLY A 1 223 ? 16.744 41.531 70.025 1.00 25.35 222 GLY A C 1
ATOM 1832 O O . GLY A 1 223 ? 15.544 41.298 70.062 1.00 27.44 222 GLY A O 1
ATOM 1833 N N . THR A 1 224 ? 17.300 42.697 70.375 1.00 25.79 223 THR A N 1
ATOM 1834 C CA . THR A 1 224 ? 16.509 43.784 70.959 1.00 25.31 223 THR A CA 1
ATOM 1835 C C . THR A 1 224 ? 16.800 45.095 70.237 1.00 25.86 223 THR A C 1
ATOM 1836 O O . THR A 1 224 ? 16.262 45.319 69.148 1.00 27.84 223 THR A O 1
ATOM 1840 N N . TYR A 1 225 ? 17.616 45.936 70.849 1.00 27.23 224 TYR A N 1
ATOM 1841 C CA . TYR A 1 225 ? 17.917 47.264 70.279 1.00 27.79 224 TYR A CA 1
ATOM 1842 C C . TYR A 1 225 ? 18.710 47.214 69.002 1.00 26.63 224 TYR A C 1
ATOM 1843 O O . TYR A 1 225 ? 18.583 48.101 68.135 1.00 26.45 224 TYR A O 1
ATOM 1852 N N . HIS A 1 226 ? 19.563 46.214 68.879 1.00 24.87 225 HIS A N 1
ATOM 1853 C CA . HIS A 1 226 ? 20.397 46.072 67.699 1.00 26.15 225 HIS A CA 1
ATOM 1854 C C . HIS A 1 226 ? 20.029 44.934 66.766 1.00 26.64 225 HIS A C 1
ATOM 1855 O O . HIS A 1 226 ? 20.895 44.316 66.145 1.00 26.02 225 HIS A O 1
ATOM 1862 N N . THR A 1 227 ? 18.733 44.674 66.657 1.00 26.84 226 THR A N 1
ATOM 1863 C CA . THR A 1 227 ? 18.274 43.853 65.559 1.00 27.18 226 THR A CA 1
ATOM 1864 C C . THR A 1 227 ? 18.455 44.712 64.321 1.00 27.39 226 THR A C 1
ATOM 1865 O O . THR A 1 227 ? 18.448 45.949 64.391 1.00 26.56 226 THR A O 1
ATOM 1869 N N . ILE A 1 228 ? 18.597 44.060 63.163 1.00 27.11 227 ILE A N 1
ATOM 1870 C CA . ILE A 1 228 ? 18.674 44.811 61.919 1.00 26.20 227 ILE A CA 1
ATOM 1871 C C . ILE A 1 228 ? 17.427 45.713 61.709 1.00 26.05 227 ILE A C 1
ATOM 1872 O O . ILE A 1 228 ? 17.566 46.889 61.399 1.00 27.26 227 ILE A O 1
ATOM 1877 N N . PRO A 1 229 ? 16.206 45.182 61.875 1.00 26.96 228 PRO A N 1
ATOM 1878 C CA . PRO A 1 229 ? 15.039 46.050 61.681 1.00 26.82 228 PRO A CA 1
ATOM 1879 C C . PRO A 1 229 ? 14.990 47.246 62.608 1.00 28.18 228 PRO A C 1
ATOM 1880 O O . PRO A 1 229 ? 14.602 48.343 62.199 1.00 30.11 228 PRO A O 1
ATOM 1884 N N . SER A 1 230 ? 15.425 47.040 63.831 1.00 27.12 229 SER A N 1
ATOM 1885 C CA . SER A 1 230 ? 15.466 48.129 64.816 1.00 26.51 229 SER A CA 1
ATOM 1886 C C . SER A 1 230 ? 16.421 49.233 64.329 1.00 26.74 229 SER A C 1
ATOM 1887 O O . SER A 1 230 ? 16.085 50.407 64.289 1.00 26.53 229 SER A O 1
ATOM 1898 N N . LEU A 1 232 ? 17.604 49.712 61.313 1.00 28.61 231 LEU A N 1
ATOM 1899 C CA . LEU A 1 232 ? 17.238 50.196 59.990 1.00 29.96 231 LEU A CA 1
ATOM 1900 C C . LEU A 1 232 ? 16.167 51.263 60.068 1.00 30.19 231 LEU A C 1
ATOM 1901 O O . LEU A 1 232 ? 16.236 52.296 59.384 1.00 31.35 231 LEU A O 1
ATOM 1906 N N . GLU A 1 233 ? 15.206 51.030 60.944 1.00 29.55 232 GLU A N 1
ATOM 1907 C CA . GLU A 1 233 ? 14.094 51.941 61.117 1.00 32.41 232 GLU A CA 1
ATOM 1908 C C . GLU A 1 233 ? 14.638 53.320 61.528 1.00 33.89 232 GLU A C 1
ATOM 1909 O O . GLU A 1 233 ? 14.211 54.372 61.015 1.00 33.18 232 GLU A O 1
ATOM 1915 N N . LYS A 1 234 ? 15.593 53.297 62.453 1.00 29.84 233 LYS A N 1
ATOM 1916 C CA . LYS A 1 234 ? 16.221 54.530 62.934 1.00 28.29 233 LYS A CA 1
ATOM 1917 C C . LYS A 1 234 ? 17.163 55.118 61.873 1.00 28.65 233 LYS A C 1
ATOM 1918 O O . LYS A 1 234 ? 17.169 56.342 61.653 1.00 30.17 233 LYS A O 1
ATOM 1924 N N . ALA A 1 235 ? 17.914 54.266 61.165 1.00 26.77 234 ALA A N 1
ATOM 1925 C CA . ALA A 1 235 ? 18.862 54.740 60.143 1.00 29.98 234 ALA A CA 1
ATOM 1926 C C . ALA A 1 235 ? 18.146 55.552 59.081 1.00 29.89 234 ALA A C 1
ATOM 1927 O O . ALA A 1 235 ? 18.675 56.540 58.552 1.00 29.14 234 ALA A O 1
ATOM 1929 N N . ARG A 1 236 ? 16.904 55.175 58.836 1.00 31.50 235 ARG A N 1
ATOM 1930 C CA . ARG A 1 236 ? 16.081 55.838 57.791 1.00 32.87 235 ARG A CA 1
ATOM 1931 C C . ARG A 1 236 ? 15.650 57.269 58.166 1.00 32.42 235 ARG A C 1
ATOM 1932 O O . ARG A 1 236 ? 15.276 58.071 57.301 1.00 31.91 235 ARG A O 1
ATOM 1940 N N . VAL A 1 237 ? 15.788 57.601 59.441 1.00 30.70 236 VAL A N 1
ATOM 1941 C CA . VAL A 1 237 ? 15.550 58.956 59.943 1.00 29.13 236 VAL A CA 1
ATOM 1942 C C . VAL A 1 237 ? 16.855 59.565 60.503 1.00 29.02 236 VAL A C 1
ATOM 1943 O O . VAL A 1 237 ? 16.855 60.516 61.280 1.00 29.34 236 VAL A O 1
ATOM 1947 N N . ASN A 1 238 ? 17.968 58.997 60.075 1.00 28.80 237 ASN A N 1
ATOM 1948 C CA . ASN A 1 238 ? 19.306 59.490 60.461 1.00 26.96 237 ASN A CA 1
ATOM 1949 C C . ASN A 1 238 ? 19.545 59.467 61.955 1.00 28.74 237 ASN A C 1
ATOM 1950 O O . ASN A 1 238 ? 20.125 60.381 62.537 1.00 27.44 237 ASN A O 1
ATOM 1955 N N . GLN A 1 239 ? 19.117 58.354 62.551 1.00 26.69 238 GLN A N 1
ATOM 1956 C CA . GLN A 1 239 ? 19.262 58.111 63.988 1.00 26.14 238 GLN A CA 1
ATOM 1957 C C . GLN A 1 239 ? 19.680 56.665 64.286 1.00 27.52 238 GLN A C 1
ATOM 1958 O O . GLN A 1 239 ? 19.747 55.820 63.401 1.00 26.78 238 GLN A O 1
ATOM 1964 N N . THR A 1 240 ? 19.883 56.441 65.576 1.00 28.71 239 THR A N 1
ATOM 1965 C CA . THR A 1 240 ? 20.206 55.117 66.162 1.00 27.40 239 THR A CA 1
ATOM 1966 C C . THR A 1 240 ? 19.175 54.776 67.210 1.00 28.44 239 THR A C 1
ATOM 1967 O O . THR A 1 240 ? 18.521 55.653 67.750 1.00 28.05 239 THR A O 1
ATOM 1971 N N . PRO A 1 241 ? 19.017 53.478 67.531 1.00 28.79 240 PRO A N 1
ATOM 1972 C CA . PRO A 1 241 ? 18.012 53.127 68.554 1.00 27.19 240 PRO A CA 1
ATOM 1973 C C . PRO A 1 241 ? 18.294 53.681 69.938 1.00 28.80 240 PRO A C 1
ATOM 1974 O O . PRO A 1 241 ? 17.395 54.209 70.614 1.00 28.70 240 PRO A O 1
ATOM 1978 N N . GLU A 1 242 ? 19.537 53.540 70.331 1.00 27.11 241 GLU A N 1
ATOM 1979 C CA . GLU A 1 242 ? 20.039 54.012 71.624 1.00 26.55 241 GLU A CA 1
ATOM 1980 C C . GLU A 1 242 ? 20.837 55.315 71.465 1.00 27.08 241 GLU A C 1
ATOM 1981 O O . GLU A 1 242 ? 21.074 55.751 70.342 1.00 27.73 241 GLU A O 1
ATOM 1987 N N . THR A 1 243 ? 21.256 55.941 72.576 1.00 26.28 242 THR A N 1
ATOM 1988 C CA . THR A 1 243 ? 22.082 57.150 72.459 1.00 27.28 242 THR A CA 1
ATOM 1989 C C . THR A 1 243 ? 23.470 56.684 71.987 1.00 28.95 242 THR A C 1
ATOM 1990 O O . THR A 1 243 ? 24.130 55.910 72.681 1.00 28.86 242 THR A O 1
ATOM 1994 N N . PRO A 1 244 ? 23.914 57.167 70.826 1.00 25.60 243 PRO A N 1
ATOM 1995 C CA . PRO A 1 244 ? 25.165 56.645 70.306 1.00 27.94 243 PRO A CA 1
ATOM 1996 C C . PRO A 1 244 ? 26.381 57.485 70.623 1.00 26.56 243 PRO A C 1
ATOM 1997 O O . PRO A 1 244 ? 26.273 58.539 71.231 1.00 29.40 243 PRO A O 1
ATOM 2001 N N . ASN A 1 245 ? 27.503 57.056 70.066 1.00 26.87 244 ASN A N 1
ATOM 2002 C CA . ASN A 1 245 ? 28.772 57.788 70.209 1.00 25.24 244 ASN A CA 1
ATOM 2003 C C . ASN A 1 245 ? 28.812 58.889 69.160 1.00 27.09 244 ASN A C 1
ATOM 2004 O O . ASN A 1 245 ? 29.426 58.768 68.105 1.00 27.61 244 ASN A O 1
ATOM 2009 N N . ALA A 1 246 ? 28.102 59.965 69.461 1.00 25.80 245 ALA A N 1
ATOM 2010 C CA . ALA A 1 246 ? 28.018 61.121 68.561 1.00 26.53 245 ALA A CA 1
ATOM 2011 C C . ALA A 1 246 ? 29.362 61.738 68.240 1.00 26.77 245 ALA A C 1
ATOM 2012 O O . ALA A 1 246 ? 29.592 62.251 67.141 1.00 28.37 245 ALA A O 1
ATOM 2022 N N . ASN A 1 248 ? 32.236 60.270 67.883 1.00 26.46 247 ASN A N 1
ATOM 2023 C CA . ASN A 1 248 ? 32.857 59.509 66.803 1.00 25.19 247 ASN A CA 1
ATOM 2024 C C . ASN A 1 248 ? 32.096 59.585 65.488 1.00 25.12 247 ASN A C 1
ATOM 2025 O O . ASN A 1 248 ? 32.695 59.534 64.424 1.00 26.43 247 ASN A O 1
ATOM 2030 N N . ILE A 1 249 ? 30.773 59.650 65.547 1.00 24.99 248 ILE A N 1
ATOM 2031 C CA . ILE A 1 249 ? 29.995 59.800 64.294 1.00 26.23 248 ILE A CA 1
ATOM 2032 C C . ILE A 1 249 ? 30.381 61.146 63.656 1.00 26.10 248 ILE A C 1
ATOM 2033 O O . ILE A 1 249 ? 30.561 61.269 62.442 1.00 27.18 248 ILE A O 1
ATOM 2038 N N . PHE A 1 250 ? 30.547 62.153 64.509 1.00 27.33 249 PHE A N 1
ATOM 2039 C CA . PHE A 1 250 ? 30.965 63.487 64.054 1.00 26.40 249 PHE A CA 1
ATOM 2040 C C . PHE A 1 250 ? 32.354 63.429 63.433 1.00 27.98 249 PHE A C 1
ATOM 2041 O O . PHE A 1 250 ? 32.602 63.884 62.301 1.00 27.05 249 PHE A O 1
ATOM 2049 N N . LEU A 1 251 ? 33.277 62.847 64.180 1.00 26.81 250 LEU A N 1
ATOM 2050 C CA . LEU A 1 251 ? 34.659 62.775 63.717 1.00 28.44 250 LEU A CA 1
ATOM 2051 C C . LEU A 1 251 ? 34.753 61.948 62.440 1.00 26.99 250 LEU A C 1
ATOM 2052 O O . LEU A 1 251 ? 35.532 62.262 61.539 1.00 26.90 250 LEU A O 1
ATOM 2057 N N . LEU A 1 252 ? 33.952 60.891 62.363 1.00 27.86 251 LEU A N 1
ATOM 2058 C CA . LEU A 1 252 ? 33.970 60.033 61.170 1.00 25.13 251 LEU A CA 1
ATOM 2059 C C . LEU A 1 252 ? 33.533 60.795 59.902 1.00 27.64 251 LEU A C 1
ATOM 2060 O O . LEU A 1 252 ? 34.109 60.649 58.815 1.00 26.10 251 LEU A O 1
ATOM 2065 N N . GLY A 1 253 ? 32.506 61.604 60.039 1.00 27.00 252 GLY A N 1
ATOM 2066 C CA . GLY A 1 253 ? 32.023 62.395 58.907 1.00 29.27 252 GLY A CA 1
ATOM 2067 C C . GLY A 1 253 ? 33.064 63.413 58.482 1.00 27.27 252 GLY A C 1
ATOM 2068 O O . GLY A 1 253 ? 33.250 63.651 57.304 1.00 27.21 252 GLY A O 1
ATOM 2069 N N . LYS A 1 254 ? 33.773 63.982 59.450 1.00 26.85 253 LYS A N 1
ATOM 2070 C CA . LYS A 1 254 ? 34.805 64.979 59.135 1.00 27.92 253 LYS A CA 1
ATOM 2071 C C . LYS A 1 254 ? 36.008 64.320 58.447 1.00 28.75 253 LYS A C 1
ATOM 2072 O O . LYS A 1 254 ? 36.527 64.804 57.428 1.00 26.45 253 LYS A O 1
ATOM 2078 N N . VAL A 1 255 ? 36.474 63.212 59.014 1.00 28.53 254 VAL A N 1
ATOM 2079 C CA . VAL A 1 255 ? 37.652 62.495 58.456 1.00 26.46 254 VAL A CA 1
ATOM 2080 C C . VAL A 1 255 ? 37.353 61.915 57.102 1.00 26.54 254 VAL A C 1
ATOM 2081 O O . VAL A 1 255 ? 38.164 61.979 56.167 1.00 26.80 254 VAL A O 1
ATOM 2085 N N . THR A 1 256 ? 36.166 61.355 56.965 1.00 26.43 255 THR A N 1
ATOM 2086 C CA . THR A 1 256 ? 35.802 60.823 55.649 1.00 23.98 255 THR A CA 1
ATOM 2087 C C . THR A 1 256 ? 35.719 61.966 54.649 1.00 26.78 255 THR A C 1
ATOM 2088 O O . THR A 1 256 ? 36.030 61.769 53.477 1.00 27.63 255 THR A O 1
ATOM 2092 N N . GLY A 1 257 ? 35.328 63.152 55.108 1.00 27.53 256 GLY A N 1
ATOM 2093 C CA . GLY A 1 257 ? 35.310 64.327 54.205 1.00 28.48 256 GLY A CA 1
ATOM 2094 C C . GLY A 1 257 ? 36.718 64.628 53.715 1.00 28.48 256 GLY A C 1
ATOM 2095 O O . GLY A 1 257 ? 36.985 64.881 52.511 1.00 26.96 256 GLY A O 1
ATOM 2096 N N . ASP A 1 258 ? 37.637 64.578 54.655 1.00 28.47 257 ASP A N 1
ATOM 2097 C CA . ASP A 1 258 ? 39.044 64.818 54.356 1.00 28.39 257 ASP A CA 1
ATOM 2098 C C . ASP A 1 258 ? 39.530 63.758 53.358 1.00 27.89 257 ASP A C 1
ATOM 2099 O O . ASP A 1 258 ? 40.265 64.044 52.425 1.00 26.86 257 ASP A O 1
ATOM 2112 N N . LEU A 1 260 ? 37.818 62.044 51.224 1.00 27.75 259 LEU A N 1
ATOM 2113 C CA . LEU A 1 260 ? 37.191 62.259 49.926 1.00 27.51 259 LEU A CA 1
ATOM 2114 C C . LEU A 1 260 ? 37.946 63.297 49.101 1.00 28.20 259 LEU A C 1
ATOM 2115 O O . LEU A 1 260 ? 37.880 63.264 47.871 1.00 31.00 259 LEU A O 1
ATOM 2120 N N . GLN A 1 261 ? 38.649 64.208 49.777 1.00 29.52 260 GLN A N 1
ATOM 2121 C CA A GLN A 1 261 ? 39.411 65.240 49.070 0.50 29.69 260 GLN A CA 1
ATOM 2122 C CA B GLN A 1 261 ? 39.440 65.250 49.093 0.50 29.60 260 GLN A CA 1
ATOM 2123 C C . GLN A 1 261 ? 40.629 64.612 48.405 1.00 29.76 260 GLN A C 1
ATOM 2124 O O . GLN A 1 261 ? 41.081 65.074 47.360 1.00 30.49 260 GLN A O 1
ATOM 2135 N N . ILE A 1 262 ? 41.140 63.538 49.002 1.00 29.54 261 ILE A N 1
ATOM 2136 C CA . ILE A 1 262 ? 42.283 62.818 48.433 1.00 30.79 261 ILE A CA 1
ATOM 2137 C C . ILE A 1 262 ? 41.793 61.817 47.382 1.00 30.96 261 ILE A C 1
ATOM 2138 O O . ILE A 1 262 ? 42.410 61.639 46.324 1.00 29.30 261 ILE A O 1
ATOM 2143 N N . SER A 1 263 ? 40.659 61.221 47.719 1.00 29.65 262 SER A N 1
ATOM 2144 C CA . SER A 1 263 ? 39.959 60.136 46.975 1.00 29.06 262 SER A CA 1
ATOM 2145 C C . SER A 1 263 ? 40.436 58.788 47.507 1.00 29.54 262 SER A C 1
ATOM 2146 O O . SER A 1 263 ? 41.579 58.641 47.953 1.00 28.45 262 SER A O 1
ATOM 2149 N N . ALA A 1 264 ? 39.546 57.808 47.428 1.00 28.53 263 ALA A N 1
ATOM 2150 C CA . ALA A 1 264 ? 39.846 56.457 47.932 1.00 28.33 263 ALA A CA 1
ATOM 2151 C C . ALA A 1 264 ? 40.997 55.833 47.157 1.00 28.40 263 ALA A C 1
ATOM 2152 O O . ALA A 1 264 ? 41.873 55.163 47.744 1.00 29.04 263 ALA A O 1
ATOM 2154 N N . ASP A 1 265 ? 41.029 56.083 45.841 1.00 29.33 264 ASP A N 1
ATOM 2155 C CA A ASP A 1 265 ? 42.105 55.527 45.004 0.50 28.83 264 ASP A CA 1
ATOM 2156 C CA B ASP A 1 265 ? 42.102 55.553 44.975 0.50 28.56 264 ASP A CA 1
ATOM 2157 C C . ASP A 1 265 ? 43.413 56.221 45.305 1.00 28.44 264 ASP A C 1
ATOM 2158 O O . ASP A 1 265 ? 44.460 55.606 45.273 1.00 30.51 264 ASP A O 1
ATOM 2167 N N . GLY A 1 266 ? 43.336 57.499 45.614 1.00 28.52 265 GLY A N 1
ATOM 2168 C CA . GLY A 1 266 ? 44.521 58.266 45.974 1.00 28.76 265 GLY A CA 1
ATOM 2169 C C . GLY A 1 266 ? 45.115 57.714 47.257 1.00 28.05 265 GLY A C 1
ATOM 2170 O O . GLY A 1 266 ? 46.332 57.598 47.377 1.00 28.10 265 GLY A O 1
ATOM 2171 N N . ILE A 1 267 ? 44.244 57.423 48.232 1.00 28.00 266 ILE A N 1
ATOM 2172 C CA . ILE A 1 267 ? 44.687 56.885 49.524 1.00 27.22 266 ILE A CA 1
ATOM 2173 C C . ILE A 1 267 ? 45.333 55.507 49.293 1.00 28.77 266 ILE A C 1
ATOM 2174 O O . ILE A 1 267 ? 46.341 55.156 49.898 1.00 27.61 266 ILE A O 1
ATOM 2179 N N . ARG A 1 268 ? 44.719 54.727 48.419 1.00 28.62 267 ARG A N 1
ATOM 2180 C CA . ARG A 1 268 ? 45.250 53.399 48.077 1.00 27.81 267 ARG A CA 1
ATOM 2181 C C . ARG A 1 268 ? 46.678 53.469 47.540 1.00 29.12 267 ARG A C 1
ATOM 2182 O O . ARG A 1 268 ? 47.533 52.672 47.896 1.00 28.46 267 ARG A O 1
ATOM 2190 N N . LYS A 1 269 ? 46.915 54.443 46.678 1.00 28.15 268 LYS A N 1
ATOM 2191 C CA . LYS A 1 269 ? 48.249 54.639 46.107 1.00 28.87 268 LYS A CA 1
ATOM 2192 C C . LYS A 1 269 ? 49.256 55.025 47.181 1.00 28.76 268 LYS A C 1
ATOM 2193 O O . LYS A 1 269 ? 50.430 54.600 47.146 1.00 28.75 268 LYS A O 1
ATOM 2197 N N . GLN A 1 270 ? 48.782 55.830 48.118 1.00 29.75 269 GLN A N 1
ATOM 2198 C CA . GLN A 1 270 ? 49.613 56.327 49.234 1.00 27.84 269 GLN A CA 1
ATOM 2199 C C . GLN A 1 270 ? 49.968 55.143 50.141 1.00 27.75 269 GLN A C 1
ATOM 2200 O O . GLN A 1 270 ? 51.091 54.999 50.624 1.00 28.61 269 GLN A O 1
ATOM 2206 N N . THR A 1 271 ? 48.967 54.311 50.380 1.00 26.60 270 THR A N 1
ATOM 2207 C CA . THR A 1 271 ? 49.144 53.094 51.179 1.00 26.23 270 THR A CA 1
ATOM 2208 C C . THR A 1 271 ? 50.227 52.194 50.529 1.00 27.99 270 THR A C 1
ATOM 2209 O O . THR A 1 271 ? 51.160 51.712 51.167 1.00 29.18 270 THR A O 1
ATOM 2213 N N . GLU A 1 272 ? 50.104 52.023 49.236 1.00 28.22 271 GLU A N 1
ATOM 2214 C CA . GLU A 1 272 ? 51.035 51.167 48.464 1.00 28.37 271 GLU A CA 1
ATOM 2215 C C . GLU A 1 272 ? 52.454 51.728 48.452 1.00 29.88 271 GLU A C 1
ATOM 2216 O O . GLU A 1 272 ? 53.441 50.996 48.565 1.00 29.54 271 GLU A O 1
ATOM 2222 N N . GLU A 1 273 ? 52.567 53.039 48.362 1.00 29.42 272 GLU A N 1
ATOM 2223 C CA . GLU A 1 273 ? 53.893 53.664 48.338 1.00 30.38 272 GLU A CA 1
ATOM 2224 C C . GLU A 1 273 ? 54.642 53.468 49.673 1.00 31.07 272 GLU A C 1
ATOM 2225 O O . GLU A 1 273 ? 55.853 53.216 49.705 1.00 30.34 272 GLU A O 1
ATOM 2231 N N . LYS A 1 274 ? 53.904 53.603 50.771 1.00 27.33 273 LYS A N 1
ATOM 2232 C CA . LYS A 1 274 ? 54.467 53.370 52.109 1.00 27.65 273 LYS A CA 1
ATOM 2233 C C . LYS A 1 274 ? 54.827 51.910 52.326 1.00 28.22 273 LYS A C 1
ATOM 2234 O O . LYS A 1 274 ? 55.882 51.585 52.881 1.00 28.23 273 LYS A O 1
ATOM 2240 N N . ALA A 1 275 ? 53.962 51.024 51.856 1.00 26.42 274 ALA A N 1
ATOM 2241 C CA . ALA A 1 275 ? 54.202 49.573 52.017 1.00 27.38 274 ALA A CA 1
ATOM 2242 C C . ALA A 1 275 ? 55.483 49.186 51.264 1.00 30.73 274 ALA A C 1
ATOM 2243 O O . ALA A 1 275 ? 56.304 48.391 51.735 1.00 29.93 274 ALA A O 1
ATOM 2245 N N . ALA A 1 276 ? 55.661 49.806 50.105 1.00 28.65 275 ALA A N 1
ATOM 2246 C CA . ALA A 1 276 ? 56.817 49.499 49.257 1.00 29.65 275 ALA A CA 1
ATOM 2247 C C . ALA A 1 276 ? 58.119 49.911 49.956 1.00 30.58 275 ALA A C 1
ATOM 2248 O O . ALA A 1 276 ? 59.147 49.217 49.882 1.00 31.51 275 ALA A O 1
ATOM 2250 N N . LEU A 1 277 ? 58.082 51.037 50.637 1.00 30.21 276 LEU A N 1
ATOM 2251 C CA . LEU A 1 277 ? 59.266 51.522 51.383 1.00 30.01 276 LEU A CA 1
ATOM 2252 C C . LEU A 1 277 ? 59.673 50.510 52.449 1.00 30.10 276 LEU A C 1
ATOM 2253 O O . LEU A 1 277 ? 60.846 50.139 52.592 1.00 30.15 276 LEU A O 1
ATOM 2258 N N . ILE A 1 278 ? 58.658 50.065 53.188 1.00 27.83 277 ILE A N 1
ATOM 2259 C CA . ILE A 1 278 ? 58.836 49.122 54.287 1.00 27.17 277 ILE A CA 1
ATOM 2260 C C . ILE A 1 278 ? 59.305 47.769 53.780 1.00 27.46 277 ILE A C 1
ATOM 2261 O O . ILE A 1 278 ? 60.283 47.187 54.283 1.00 27.84 277 ILE A O 1
ATOM 2266 N N . ASN A 1 279 ? 58.643 47.293 52.730 1.00 25.47 278 ASN A N 1
ATOM 2267 C CA . ASN A 1 279 ? 58.911 45.956 52.209 1.00 27.30 278 ASN A CA 1
ATOM 2268 C C . ASN A 1 279 ? 60.278 45.886 51.531 1.00 25.77 278 ASN A C 1
ATOM 2269 O O . ASN A 1 279 ? 60.964 44.876 51.594 1.00 27.91 278 ASN A O 1
ATOM 2274 N N . THR A 1 280 ? 60.663 46.975 50.903 1.00 26.96 279 THR A N 1
ATOM 2275 C CA . THR A 1 280 ? 61.978 47.038 50.242 1.00 26.97 279 THR A CA 1
ATOM 2276 C C . THR A 1 280 ? 63.087 46.859 51.283 1.00 27.68 279 THR A C 1
ATOM 2277 O O . THR A 1 280 ? 64.109 46.197 51.043 1.00 27.60 279 THR A O 1
ATOM 2281 N N . TYR A 1 281 ? 62.845 47.440 52.451 1.00 27.68 280 TYR A N 1
ATOM 2282 C CA . TYR A 1 281 ? 63.791 47.364 53.573 1.00 26.95 280 TYR A CA 1
ATOM 2283 C C . TYR A 1 281 ? 63.808 45.941 54.101 1.00 28.79 280 TYR A C 1
ATOM 2284 O O . TYR A 1 281 ? 64.868 45.345 54.299 1.00 28.04 280 TYR A O 1
ATOM 2293 N N . ILE A 1 282 ? 62.632 45.346 54.222 1.00 27.26 281 ILE A N 1
ATOM 2294 C CA . ILE A 1 282 ? 62.571 43.972 54.742 1.00 27.48 281 ILE A CA 1
ATOM 2295 C C . ILE A 1 282 ? 63.298 43.029 53.762 1.00 27.94 281 ILE A C 1
ATOM 2296 O O . ILE A 1 282 ? 63.919 42.053 54.185 1.00 29.48 281 ILE A O 1
ATOM 2301 N N . GLU A 1 283 ? 63.224 43.310 52.459 1.00 27.37 282 GLU A N 1
ATOM 2302 C CA . GLU A 1 283 ? 63.881 42.407 51.486 1.00 26.02 282 GLU A CA 1
ATOM 2303 C C . GLU A 1 283 ? 65.356 42.178 51.768 1.00 26.56 282 GLU A C 1
ATOM 2304 O O . GLU A 1 283 ? 65.884 41.108 51.449 1.00 27.82 282 GLU A O 1
ATOM 2310 N N . SER A 1 284 ? 66.016 43.178 52.337 1.00 25.50 283 SER A N 1
ATOM 2311 C CA . SER A 1 284 ? 67.464 43.097 52.542 1.00 26.93 283 SER A CA 1
ATOM 2312 C C . SER A 1 284 ? 67.919 43.228 53.992 1.00 27.25 283 SER A C 1
ATOM 2313 O O . SER A 1 284 ? 69.116 43.199 54.271 1.00 28.15 283 SER A O 1
ATOM 2316 N N . SER A 1 285 ? 66.965 43.327 54.912 1.00 26.39 284 SER A N 1
ATOM 2317 C CA . SER A 1 285 ? 67.291 43.456 56.329 1.00 27.60 284 SER A CA 1
ATOM 2318 C C . SER A 1 285 ? 68.025 42.253 56.882 1.00 27.53 284 SER A C 1
ATOM 2319 O O . SER A 1 285 ? 67.722 41.127 56.532 1.00 27.32 284 SER A O 1
ATOM 2322 N N . LYS A 1 286 ? 68.989 42.527 57.768 1.00 27.65 285 LYS A N 1
ATOM 2323 C CA . LYS A 1 286 ? 69.727 41.463 58.438 1.00 29.71 285 LYS A CA 1
ATOM 2324 C C . LYS A 1 286 ? 68.986 40.991 59.700 1.00 30.97 285 LYS A C 1
ATOM 2325 O O . LYS A 1 286 ? 69.341 39.976 60.287 1.00 30.42 285 LYS A O 1
ATOM 2327 N N . VAL A 1 287 ? 67.906 41.686 60.049 1.00 29.74 286 VAL A N 1
ATOM 2328 C CA . VAL A 1 287 ? 67.117 41.376 61.258 1.00 28.98 286 VAL A CA 1
ATOM 2329 C C . VAL A 1 287 ? 65.670 40.933 60.959 1.00 31.63 286 VAL A C 1
ATOM 2330 O O . VAL A 1 287 ? 65.155 39.975 61.539 1.00 28.84 286 VAL A O 1
ATOM 2334 N N . PHE A 1 288 ? 65.065 41.631 60.017 1.00 27.42 287 PHE A N 1
ATOM 2335 C CA . PHE A 1 288 ? 63.681 41.372 59.627 1.00 27.63 287 PHE A CA 1
ATOM 2336 C C . PHE A 1 288 ? 63.540 40.528 58.395 1.00 27.51 287 PHE A C 1
ATOM 2337 O O . PHE A 1 288 ? 64.344 40.589 57.466 1.00 27.99 287 PHE A O 1
ATOM 2345 N N . SER A 1 289 ? 62.496 39.710 58.424 1.00 28.24 288 SER A N 1
ATOM 2346 C CA . SER A 1 289 ? 62.094 38.913 57.279 1.00 27.04 288 SER A CA 1
ATOM 2347 C C . SER A 1 289 ? 60.566 38.913 57.208 1.00 26.97 288 SER A C 1
ATOM 2348 O O . SER A 1 289 ? 59.892 39.360 58.147 1.00 27.06 288 SER A O 1
ATOM 2351 N N . PHE A 1 290 ? 60.000 38.399 56.120 1.00 26.55 289 PHE A N 1
ATOM 2352 C CA . PHE A 1 290 ? 58.535 38.428 55.995 1.00 27.39 289 PHE A CA 1
ATOM 2353 C C . PHE A 1 290 ? 57.835 37.423 56.887 1.00 28.90 289 PHE A C 1
ATOM 2354 O O . PHE A 1 290 ? 58.166 36.248 56.896 1.00 28.43 289 PHE A O 1
ATOM 2362 N N . GLY A 1 291 ? 56.815 37.886 57.596 1.00 28.78 290 GLY A N 1
ATOM 2363 C CA . GLY A 1 291 ? 56.034 37.010 58.474 1.00 26.66 290 GLY A CA 1
ATOM 2364 C C . GLY A 1 291 ? 55.059 36.120 57.726 1.00 28.93 290 GLY A C 1
ATOM 2365 O O . GLY A 1 291 ? 54.521 35.145 58.267 1.00 29.59 290 GLY A O 1
ATOM 2366 N N . VAL A 1 292 ? 54.833 36.483 56.481 1.00 26.72 291 VAL A N 1
ATOM 2367 C CA . VAL A 1 292 ? 53.931 35.748 55.586 1.00 27.03 291 VAL A CA 1
ATOM 2368 C C . VAL A 1 292 ? 54.732 35.397 54.312 1.00 29.53 291 VAL A C 1
ATOM 2369 O O . VAL A 1 292 ? 55.229 36.276 53.625 1.00 29.87 291 VAL A O 1
ATOM 2373 N N . GLU A 1 293 ? 54.854 34.102 54.016 1.00 30.00 292 GLU A N 1
ATOM 2374 C CA A GLU A 1 293 ? 55.677 33.653 52.872 0.50 30.54 292 GLU A CA 1
ATOM 2375 C CA B GLU A 1 293 ? 55.674 33.650 52.859 0.50 30.87 292 GLU A CA 1
ATOM 2376 C C . GLU A 1 293 ? 55.123 34.034 51.495 1.00 32.09 292 GLU A C 1
ATOM 2377 O O . GLU A 1 293 ? 55.862 34.509 50.633 1.00 29.63 292 GLU A O 1
ATOM 2388 N N . ASP A 1 294 ? 53.827 33.834 51.299 1.00 30.75 293 ASP A N 1
ATOM 2389 C CA . ASP A 1 294 ? 53.187 34.113 50.000 1.00 27.61 293 ASP A CA 1
ATOM 2390 C C . ASP A 1 294 ? 52.972 35.610 49.827 1.00 29.27 293 ASP A C 1
ATOM 2391 O O . ASP A 1 294 ? 52.105 36.232 50.488 1.00 29.68 293 ASP A O 1
ATOM 2396 N N . ALA A 1 295 ? 53.786 36.198 48.957 1.00 28.61 294 ALA A N 1
ATOM 2397 C CA . ALA A 1 295 ? 53.778 37.656 48.773 1.00 29.37 294 ALA A CA 1
ATOM 2398 C C . ALA A 1 295 ? 52.431 38.208 48.400 1.00 30.73 294 ALA A C 1
ATOM 2399 O O . ALA A 1 295 ? 52.087 39.326 48.786 1.00 30.00 294 ALA A O 1
ATOM 2401 N N . LYS A 1 296 ? 51.633 37.412 47.685 1.00 29.98 295 LYS A N 1
ATOM 2402 C CA A LYS A 1 296 ? 50.321 37.890 47.239 0.50 29.90 295 LYS A CA 1
ATOM 2403 C CA B LYS A 1 296 ? 50.324 37.828 47.225 0.50 30.68 295 LYS A CA 1
ATOM 2404 C C . LYS A 1 296 ? 49.400 38.081 48.413 1.00 29.08 295 LYS A C 1
ATOM 2405 O O . LYS A 1 296 ? 48.475 38.881 48.355 1.00 30.28 295 LYS A O 1
ATOM 2416 N N . LEU A 1 297 ? 49.676 37.371 49.492 1.00 26.83 296 LEU A N 1
ATOM 2417 C CA . LEU A 1 297 ? 48.778 37.405 50.650 1.00 27.86 296 LEU A CA 1
ATOM 2418 C C . LEU A 1 297 ? 49.255 38.250 51.820 1.00 28.93 296 LEU A C 1
ATOM 2419 O O . LEU A 1 297 ? 48.671 38.231 52.903 1.00 27.17 296 LEU A O 1
ATOM 2424 N N . ARG A 1 298 ? 50.317 39.000 51.591 1.00 28.26 297 ARG A N 1
ATOM 2425 C CA . ARG A 1 298 ? 50.838 39.866 52.627 1.00 27.15 297 ARG A CA 1
ATOM 2426 C C . ARG A 1 298 ? 50.002 41.135 52.705 1.00 26.79 297 ARG A C 1
ATOM 2427 O O . ARG A 1 298 ? 49.685 41.757 51.675 1.00 29.39 297 ARG A O 1
ATOM 2435 N N . SER A 1 299 ? 49.643 41.504 53.927 1.00 28.27 298 SER A N 1
ATOM 2436 C CA . SER A 1 299 ? 48.832 42.704 54.141 1.00 26.78 298 SER A CA 1
ATOM 2437 C C . SER A 1 299 ? 49.528 43.984 53.763 1.00 29.59 298 SER A C 1
ATOM 2438 O O . SER A 1 299 ? 50.714 44.157 54.055 1.00 30.13 298 SER A O 1
ATOM 2449 N N . THR A 1 301 ? 48.280 46.901 54.890 1.00 28.00 300 THR A N 1
ATOM 2450 C CA . THR A 1 301 ? 47.917 47.812 55.998 1.00 27.43 300 THR A CA 1
ATOM 2451 C C . THR A 1 301 ? 48.478 47.479 57.368 1.00 25.65 300 THR A C 1
ATOM 2452 O O . THR A 1 301 ? 48.682 48.359 58.220 1.00 27.51 300 THR A O 1
ATOM 2456 N N . THR A 1 302 ? 48.713 46.193 57.585 1.00 27.63 301 THR A N 1
ATOM 2457 C CA . THR A 1 302 ? 49.338 45.736 58.826 1.00 25.46 301 THR A CA 1
ATOM 2458 C C . THR A 1 302 ? 50.435 44.747 58.432 1.00 27.67 301 THR A C 1
ATOM 2459 O O . THR A 1 302 ? 50.184 43.558 58.228 1.00 28.24 301 THR A O 1
ATOM 2463 N N . ILE A 1 303 ? 51.651 45.282 58.322 1.00 26.64 302 ILE A N 1
ATOM 2464 C CA . ILE A 1 303 ? 52.816 44.513 57.833 1.00 28.80 302 ILE A CA 1
ATOM 2465 C C . ILE A 1 303 ? 53.508 43.784 58.968 1.00 26.51 302 ILE A C 1
ATOM 2466 O O . ILE A 1 303 ? 54.029 44.389 59.900 1.00 29.65 302 ILE A O 1
ATOM 2471 N N . VAL A 1 304 ? 53.515 42.462 58.858 1.00 26.10 303 VAL A N 1
ATOM 2472 C CA . VAL A 1 304 ? 54.091 41.599 59.872 1.00 25.90 303 VAL A CA 1
ATOM 2473 C C . VAL A 1 304 ? 55.433 41.026 59.425 1.00 26.16 303 VAL A C 1
ATOM 2474 O O . VAL A 1 304 ? 55.587 40.448 58.331 1.00 26.18 303 VAL A O 1
ATOM 2478 N N . ALA A 1 305 ? 56.429 41.298 60.270 1.00 26.40 304 ALA A N 1
ATOM 2479 C CA . ALA A 1 305 ? 57.775 40.847 60.002 1.00 26.72 304 ALA A CA 1
ATOM 2480 C C . ALA A 1 305 ? 58.290 39.982 61.132 1.00 28.20 304 ALA A C 1
ATOM 2481 O O . ALA A 1 305 ? 58.132 40.309 62.314 1.00 29.11 304 ALA A O 1
ATOM 2483 N N . ASN A 1 306 ? 58.935 38.888 60.744 1.00 26.64 305 ASN A N 1
ATOM 2484 C CA . ASN A 1 306 ? 59.673 38.078 61.705 1.00 26.99 305 ASN A CA 1
ATOM 2485 C C . ASN A 1 306 ? 60.895 38.916 62.066 1.00 29.66 305 ASN A C 1
ATOM 2486 O O . ASN A 1 306 ? 61.454 39.630 61.221 1.00 29.79 305 ASN A O 1
ATOM 2491 N N . THR A 1 307 ? 61.328 38.812 63.311 1.00 28.68 306 THR A N 1
ATOM 2492 C CA . THR A 1 307 ? 62.483 39.599 63.806 1.00 28.67 306 THR A CA 1
ATOM 2493 C C . THR A 1 307 ? 63.436 38.782 64.673 1.00 30.88 306 THR A C 1
ATOM 2494 O O . THR A 1 307 ? 63.002 38.020 65.525 1.00 31.68 306 THR A O 1
ATOM 2498 N N . THR A 1 308 ? 64.728 38.934 64.434 1.00 29.95 307 THR A N 1
ATOM 2499 C CA . THR A 1 308 ? 65.733 38.261 65.288 1.00 29.71 307 THR A CA 1
ATOM 2500 C C . T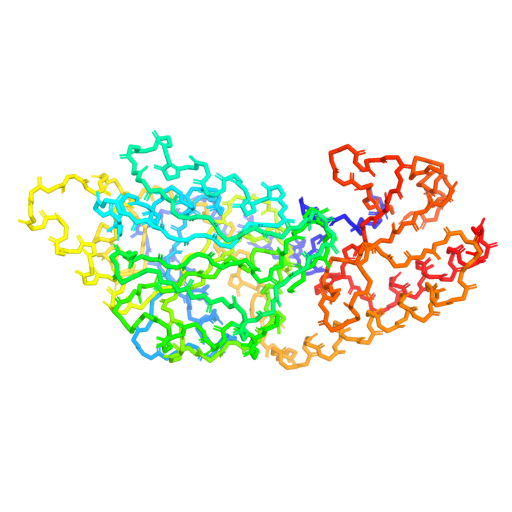HR A 1 308 ? 65.994 39.015 66.582 1.00 33.76 307 THR A C 1
ATOM 2501 O O . THR A 1 308 ? 66.708 38.532 67.465 1.00 36.04 307 THR A O 1
ATOM 2518 N N . LEU A 1 310 ? 64.291 41.327 69.840 1.00 33.60 309 LEU A N 1
ATOM 2519 C CA . LEU A 1 310 ? 63.034 41.481 70.600 1.00 34.00 309 LEU A CA 1
ATOM 2520 C C . LEU A 1 310 ? 62.360 42.798 70.251 1.00 33.31 309 LEU A C 1
ATOM 2521 O O . LEU A 1 310 ? 63.016 43.829 70.191 1.00 32.55 309 LEU A O 1
ATOM 2526 N N . PRO A 1 311 ? 61.032 42.773 70.028 1.00 33.00 310 PRO A N 1
ATOM 2527 C CA . PRO A 1 311 ? 60.321 44.016 69.752 1.00 31.15 310 PRO A CA 1
ATOM 2528 C C . PRO A 1 311 ? 60.539 45.089 70.820 1.00 32.15 310 PRO A C 1
ATOM 2529 O O . PRO A 1 311 ? 60.549 46.288 70.528 1.00 32.93 310 PRO A O 1
ATOM 2533 N N . GLY A 1 312 ? 60.728 44.645 72.049 1.00 32.26 311 GLY A N 1
ATOM 2534 C CA . GLY A 1 312 ? 60.931 45.560 73.180 1.00 34.09 311 GLY A CA 1
ATOM 2535 C C . GLY A 1 312 ? 62.233 46.324 73.006 1.00 32.61 311 GLY A C 1
ATOM 2536 O O . GLY A 1 312 ? 62.335 47.527 73.307 1.00 32.58 311 GLY A O 1
ATOM 2537 N N . GLU A 1 313 ? 63.221 45.612 72.470 1.00 33.52 312 GLU A N 1
ATOM 2538 C CA . GLU A 1 313 ? 64.546 46.205 72.215 1.00 33.91 312 GLU A CA 1
ATOM 2539 C C . GLU A 1 313 ? 64.478 47.163 71.042 1.00 32.94 312 GLU A C 1
ATOM 2540 O O . GLU A 1 313 ? 65.100 48.228 71.041 1.00 32.78 312 GLU A O 1
ATOM 2546 N N . ILE A 1 314 ? 63.702 46.777 70.035 1.00 32.25 313 ILE A N 1
ATOM 2547 C CA . ILE A 1 314 ? 63.530 47.614 68.859 1.00 31.05 313 ILE A CA 1
ATOM 2548 C C . ILE A 1 314 ? 62.865 48.926 69.276 1.00 31.17 313 ILE A C 1
ATOM 2549 O O . ILE A 1 314 ? 63.275 50.015 68.871 1.00 33.04 313 ILE A O 1
ATOM 2554 N N . ASN A 1 315 ? 61.813 48.809 70.071 1.00 29.47 314 ASN A N 1
ATOM 2555 C CA . ASN A 1 315 ? 61.062 49.984 70.501 1.00 30.36 314 ASN A CA 1
ATOM 2556 C C . ASN A 1 315 ? 61.889 50.886 71.434 1.00 32.23 314 ASN A C 1
ATOM 2557 O O . ASN A 1 315 ? 61.733 52.101 71.438 1.00 32.44 314 ASN A O 1
ATOM 2562 N N . LYS A 1 316 ? 62.801 50.275 72.166 1.00 32.67 315 LYS A N 1
ATOM 2563 C CA . LYS A 1 316 ? 63.686 51.050 73.071 1.00 34.16 315 LYS A CA 1
ATOM 2564 C C . LYS A 1 316 ? 64.617 51.920 72.215 1.00 33.77 315 LYS A C 1
ATOM 2565 O O . LYS A 1 316 ? 64.876 53.076 72.516 1.00 32.77 315 LYS A O 1
ATOM 2567 N N . ILE A 1 317 ? 65.084 51.343 71.115 1.00 34.11 316 ILE A N 1
ATOM 2568 C CA . ILE A 1 317 ? 65.932 52.040 70.150 1.00 34.13 316 ILE A CA 1
ATOM 2569 C C . ILE A 1 317 ? 65.163 53.159 69.429 1.00 34.21 316 ILE A C 1
ATOM 2570 O O . ILE A 1 317 ? 65.701 54.252 69.188 1.00 33.68 316 ILE A O 1
ATOM 2575 N N . LEU A 1 318 ? 63.888 52.891 69.125 1.00 32.81 317 LEU A N 1
ATOM 2576 C CA . LEU A 1 318 ? 63.032 53.873 68.421 1.00 28.71 317 LEU A CA 1
ATOM 2577 C C . LEU A 1 318 ? 62.509 55.004 69.302 1.00 32.32 317 LEU A C 1
ATOM 2578 O O . LEU A 1 318 ? 62.174 56.102 68.830 1.00 31.97 317 LEU A O 1
ATOM 2583 N N . GLU A 1 319 ? 62.498 54.758 70.600 1.00 33.71 318 GLU A N 1
ATOM 2584 C CA . GLU A 1 319 ? 61.916 55.713 71.541 1.00 38.01 318 GLU A CA 1
ATOM 2585 C C . GLU A 1 319 ? 62.491 57.136 71.427 1.00 36.90 318 GLU A C 1
ATOM 2586 O O . GLU A 1 319 ? 61.723 58.093 71.384 1.00 34.46 318 GLU A O 1
ATOM 2592 N N . PRO A 1 320 ? 63.828 57.286 71.409 1.00 36.83 319 PRO A N 1
ATOM 2593 C CA . PRO A 1 320 ? 64.421 58.621 71.311 1.00 36.00 319 PRO A CA 1
ATOM 2594 C C . PRO A 1 320 ? 64.072 59.344 70.013 1.00 35.95 319 PRO A C 1
ATOM 2595 O O . PRO A 1 320 ? 64.218 60.583 69.911 1.00 34.45 319 PRO A O 1
ATOM 2599 N N . PHE A 1 321 ? 63.611 58.558 69.049 1.00 31.33 320 PHE A N 1
ATOM 2600 C CA . PHE A 1 321 ? 63.217 59.056 67.732 1.00 32.10 320 PHE A CA 1
ATOM 2601 C C . PHE A 1 321 ? 61.702 59.276 67.635 1.00 31.45 320 PHE A C 1
ATOM 2602 O O . PHE A 1 321 ? 61.162 59.554 66.551 1.00 32.27 320 PHE A O 1
ATOM 2610 N N . ASP A 1 322 ? 61.047 59.163 68.772 1.00 31.34 321 ASP A N 1
ATOM 2611 C CA . ASP A 1 322 ? 59.595 59.394 68.845 1.00 32.19 321 ASP A CA 1
ATOM 2612 C C . ASP A 1 322 ? 58.761 58.549 67.891 1.00 30.99 321 ASP A C 1
ATOM 2613 O O . ASP A 1 322 ? 57.884 59.049 67.161 1.00 32.68 321 ASP A O 1
ATOM 2626 N N . ALA A 1 324 ? 57.180 54.198 67.545 1.00 27.77 323 ALA A N 1
ATOM 2627 C CA . ALA A 1 324 ? 56.987 52.846 68.084 1.00 29.31 323 ALA A CA 1
ATOM 2628 C C . ALA A 1 324 ? 56.260 51.980 67.065 1.00 29.51 323 ALA A C 1
ATOM 2629 O O . ALA A 1 324 ? 55.447 52.477 66.301 1.00 29.33 323 ALA A O 1
ATOM 2631 N N . VAL A 1 325 ? 56.611 50.704 67.048 1.00 27.92 324 VAL A N 1
ATOM 2632 C CA . VAL A 1 325 ? 55.943 49.696 66.212 1.00 28.56 324 VAL A CA 1
ATOM 2633 C C . VAL A 1 325 ? 55.241 48.707 67.146 1.00 29.72 324 VAL A C 1
ATOM 2634 O O . VAL A 1 325 ? 55.519 48.642 68.339 1.00 30.14 324 VAL A O 1
ATOM 2638 N N . GLY A 1 326 ? 54.320 47.945 66.592 1.00 28.67 325 GLY A N 1
ATOM 2639 C CA . GLY A 1 326 ? 53.666 46.930 67.380 1.00 29.81 325 GLY A CA 1
ATOM 2640 C C . GLY A 1 326 ? 54.517 45.686 67.493 1.00 30.36 325 GLY A C 1
ATOM 2641 O O . GLY A 1 326 ? 55.339 45.378 66.636 1.00 29.57 325 GLY A O 1
ATOM 2642 N N . ALA A 1 327 ? 54.318 44.993 68.604 1.00 30.45 326 ALA A N 1
ATOM 2643 C CA . ALA A 1 327 ? 54.863 43.647 68.782 1.00 30.78 326 ALA A CA 1
ATOM 2644 C C . ALA A 1 327 ? 53.911 42.642 68.168 1.00 30.48 326 ALA A C 1
ATOM 2645 O O . ALA A 1 327 ? 52.735 42.938 67.909 1.00 30.64 326 ALA A O 1
ATOM 2647 N N . GLY A 1 328 ? 54.456 41.468 67.890 1.00 29.03 327 GLY A N 1
ATOM 2648 C CA . GLY A 1 328 ? 53.680 40.355 67.399 1.00 28.74 327 GLY A CA 1
ATOM 2649 C C . GLY A 1 328 ? 52.505 40.059 68.319 1.00 28.91 327 GLY A C 1
ATOM 2650 O O . GLY A 1 328 ? 52.496 40.354 69.513 1.00 29.06 327 GLY A O 1
ATOM 2651 N N . TYR A 1 329 ? 51.478 39.486 67.728 1.00 28.43 328 TYR A N 1
ATOM 2652 C CA . TYR A 1 329 ? 50.277 39.129 68.489 1.00 29.43 328 TYR A CA 1
ATOM 2653 C C . TYR A 1 329 ? 50.425 37.870 69.302 1.00 29.92 328 TYR A C 1
ATOM 2654 O O . TYR A 1 329 ? 50.927 36.853 68.842 1.00 31.83 328 TYR A O 1
ATOM 2663 N N . GLY A 1 330 ? 49.934 37.952 70.528 1.00 33.35 329 GLY A N 1
ATOM 2664 C CA . GLY A 1 330 ? 49.897 36.795 71.405 1.00 33.95 329 GLY A CA 1
ATOM 2665 C C . GLY A 1 330 ? 51.236 36.127 71.604 1.00 35.40 329 GLY A C 1
ATOM 2666 O O . GLY A 1 330 ? 52.202 36.735 72.042 1.00 34.79 329 GLY A O 1
ATOM 2667 N N . SER A 1 331 ? 51.289 34.863 71.211 1.00 36.09 330 SER A N 1
ATOM 2668 C CA . SER A 1 331 ? 52.479 34.045 71.404 1.00 35.89 330 SER A CA 1
ATOM 2669 C C . SER A 1 331 ? 53.614 34.429 70.453 1.00 35.48 330 SER A C 1
ATOM 2670 O O . SER A 1 331 ? 54.727 33.921 70.558 1.00 34.81 330 SER A O 1
ATOM 2673 N N . LYS A 1 332 ? 53.341 35.382 69.570 1.00 32.47 331 LYS A N 1
ATOM 2674 C CA . LYS A 1 332 ? 54.360 35.875 68.626 1.00 32.64 331 LYS A CA 1
ATOM 2675 C C . LYS A 1 332 ? 54.971 37.186 69.123 1.00 33.76 331 LYS A C 1
ATOM 2676 O O . LYS A 1 332 ? 55.741 37.837 68.412 1.00 32.22 331 LYS A O 1
ATOM 2682 N N . LYS A 1 333 ? 54.637 37.564 70.357 1.00 32.70 332 LYS A N 1
ATOM 2683 C CA . LYS A 1 333 ? 55.031 38.876 70.865 1.00 31.72 332 LYS A CA 1
ATOM 2684 C C . LYS A 1 333 ? 56.546 39.095 70.958 1.00 33.40 332 LYS A C 1
ATOM 2685 O O . LYS A 1 333 ? 57.005 40.231 70.973 1.00 34.83 332 LYS A O 1
ATOM 2691 N N . GLU A 1 334 ? 57.326 38.031 70.965 1.00 32.60 333 GLU A N 1
ATOM 2692 C CA . GLU A 1 334 ? 58.776 38.205 71.020 1.00 31.92 333 GLU A CA 1
ATOM 2693 C C . GLU A 1 334 ? 59.502 37.891 69.716 1.00 33.06 333 GLU A C 1
ATOM 2694 O O . GLU A 1 334 ? 60.707 38.142 69.607 1.00 30.94 333 GLU A O 1
ATOM 2700 N N . THR A 1 335 ? 58.763 37.401 68.723 1.00 29.08 334 THR A N 1
ATOM 2701 C CA . THR A 1 335 ? 59.372 36.960 67.468 1.00 28.94 334 THR A CA 1
ATOM 2702 C C . THR A 1 335 ? 58.920 37.646 66.188 1.00 28.60 334 THR A C 1
ATOM 2703 O O . THR A 1 335 ? 59.425 37.329 65.098 1.00 29.15 334 THR A O 1
ATOM 2707 N N . GLN A 1 336 ? 57.950 38.544 66.322 1.00 27.53 335 GLN A N 1
ATOM 2708 C CA . GLN A 1 336 ? 57.495 39.332 65.183 1.00 26.10 335 GLN A CA 1
ATOM 2709 C C . GLN A 1 336 ? 57.222 40.755 65.601 1.00 26.99 335 GLN A C 1
ATOM 2710 O O . GLN A 1 336 ? 57.011 41.027 66.763 1.00 29.66 335 GLN A O 1
ATOM 2716 N N . ILE A 1 337 ? 57.272 41.661 64.633 1.00 28.22 336 ILE A N 1
ATOM 2717 C CA . ILE A 1 337 ? 56.739 43.016 64.824 1.00 28.57 336 ILE A CA 1
ATOM 2718 C C . ILE A 1 337 ? 55.590 43.203 63.826 1.00 29.46 336 ILE A C 1
ATOM 2719 O O . ILE A 1 337 ? 55.456 42.474 62.837 1.00 28.06 336 ILE A O 1
ATOM 2724 N N . ARG A 1 338 ? 54.747 44.177 64.122 1.00 28.00 337 ARG A N 1
ATOM 2725 C CA . ARG A 1 338 ? 53.603 44.509 63.279 1.00 27.54 337 ARG A CA 1
ATOM 2726 C C . ARG A 1 338 ? 53.626 46.020 63.086 1.00 28.87 337 ARG A C 1
ATOM 2727 O O . ARG A 1 338 ? 53.534 46.792 64.056 1.00 29.14 337 ARG A O 1
ATOM 2735 N N . ILE A 1 339 ? 53.818 46.418 61.836 1.00 26.73 338 ILE A N 1
ATOM 2736 C CA . ILE A 1 339 ? 53.897 47.826 61.454 1.00 27.35 338 ILE A CA 1
ATOM 2737 C C . ILE A 1 339 ? 52.609 48.256 60.765 1.00 28.33 338 ILE A C 1
ATOM 2738 O O . ILE A 1 339 ? 52.310 47.826 59.663 1.00 26.80 338 ILE A O 1
ATOM 2743 N N . ALA A 1 340 ? 51.841 49.090 61.457 1.00 27.72 339 ALA A N 1
ATOM 2744 C CA . ALA A 1 340 ? 50.622 49.653 60.899 1.00 26.18 339 ALA A CA 1
ATOM 2745 C C . ALA A 1 340 ? 51.016 50.662 59.819 1.00 28.23 339 ALA A C 1
ATOM 2746 O O . ALA A 1 340 ? 51.949 51.464 59.984 1.00 29.36 339 ALA A O 1
ATOM 2748 N N . ASN A 1 341 ? 50.310 50.567 58.702 1.00 26.67 340 ASN A N 1
ATOM 2749 C CA . ASN A 1 341 ? 50.450 51.480 57.562 1.00 25.52 340 ASN A CA 1
ATOM 2750 C C . ASN A 1 341 ? 49.057 51.944 57.198 1.00 28.38 340 ASN A C 1
ATOM 2751 O O . ASN A 1 341 ? 48.414 51.410 56.306 1.00 27.70 340 ASN A O 1
ATOM 2756 N N . PHE A 1 342 ? 48.592 52.918 57.970 1.00 27.96 341 PHE A N 1
ATOM 2757 C CA . PHE A 1 342 ? 47.223 53.454 57.867 1.00 27.11 341 PHE A CA 1
ATOM 2758 C C . PHE A 1 342 ? 47.236 54.873 57.243 1.00 28.52 341 PHE A C 1
ATOM 2759 O O . PHE A 1 342 ? 48.310 55.524 57.205 1.00 27.86 341 PHE A O 1
ATOM 2767 N N . PRO A 1 343 ? 46.060 55.380 56.801 1.00 27.55 342 PRO A N 1
ATOM 2768 C CA . PRO A 1 343 ? 46.069 56.726 56.192 1.00 27.33 342 PRO A CA 1
ATOM 2769 C C . PRO A 1 343 ? 46.662 57.790 57.083 1.00 28.54 342 PRO A C 1
ATOM 2770 O O . PRO A 1 343 ? 47.232 58.770 56.585 1.00 31.27 342 PRO A O 1
ATOM 2774 N N . ALA A 1 344 ? 46.554 57.586 58.392 1.00 28.10 343 ALA A N 1
ATOM 2775 C CA . ALA A 1 344 ? 47.083 58.548 59.396 1.00 28.04 343 ALA A CA 1
ATOM 2776 C C . ALA A 1 344 ? 48.571 58.662 59.373 1.00 30.55 343 ALA A C 1
ATOM 2777 O O . ALA A 1 344 ? 49.144 59.652 59.855 1.00 29.31 343 ALA A O 1
ATOM 2779 N N . HIS A 1 345 ? 49.207 57.627 58.844 1.00 28.23 344 HIS A N 1
ATOM 2780 C CA . HIS A 1 345 ? 50.683 57.605 58.757 1.00 29.57 344 HIS A CA 1
ATOM 2781 C C . HIS A 1 345 ? 51.106 58.201 57.428 1.00 30.32 344 HIS A C 1
ATOM 2782 O O . HIS A 1 345 ? 50.678 57.752 56.374 1.00 29.68 344 HIS A O 1
ATOM 2789 N N . SER A 1 346 ? 51.907 59.255 57.480 1.00 31.00 345 SER A N 1
ATOM 2790 C CA . SER A 1 346 ? 52.359 59.890 56.246 1.00 30.93 345 SER A CA 1
ATOM 2791 C C . SER A 1 346 ? 53.586 59.213 55.688 1.00 30.82 345 SER A C 1
ATOM 2792 O O . SER A 1 346 ? 54.313 58.485 56.370 1.00 30.14 345 SER A O 1
ATOM 2795 N N . LEU A 1 347 ? 53.808 59.520 54.430 1.00 29.20 346 LEU A N 1
ATOM 2796 C CA . LEU A 1 347 ? 54.977 59.031 53.704 1.00 32.28 346 LEU A CA 1
ATOM 2797 C C . LEU A 1 347 ? 56.240 59.456 54.443 1.00 33.76 346 LEU A C 1
ATOM 2798 O O . LEU A 1 347 ? 57.180 58.667 54.616 1.00 32.31 346 LEU A O 1
ATOM 2803 N N . GLU A 1 348 ? 56.236 60.687 54.946 1.00 33.55 347 GLU A N 1
ATOM 2804 C CA A GLU A 1 348 ? 57.450 61.174 55.604 0.50 33.79 347 GLU A CA 1
ATOM 2805 C CA B GLU A 1 348 ? 57.383 61.246 55.665 0.50 33.02 347 GLU A CA 1
ATOM 2806 C C . GLU A 1 348 ? 57.676 60.448 56.906 1.00 32.60 347 GLU A C 1
ATOM 2807 O O . GLU A 1 348 ? 58.818 60.154 57.236 1.00 31.06 347 GLU A O 1
ATOM 2818 N N . GLN A 1 349 ? 56.595 60.135 57.610 1.00 31.70 348 GLN A N 1
ATOM 2819 C CA . GLN A 1 349 ? 56.695 59.391 58.872 1.00 29.09 348 GLN A CA 1
ATOM 2820 C C . GLN A 1 349 ? 57.261 57.977 58.620 1.00 29.67 348 GLN A C 1
ATOM 2821 O O . GLN A 1 349 ? 58.141 57.504 59.338 1.00 29.84 348 GLN A O 1
ATOM 2827 N N . VAL A 1 350 ? 56.769 57.324 57.571 1.00 29.47 349 VAL A N 1
ATOM 2828 C CA . VAL A 1 350 ? 57.212 55.965 57.239 1.00 28.58 349 VAL A CA 1
ATOM 2829 C C . VAL A 1 350 ? 58.680 55.998 56.795 1.00 31.75 349 VAL A C 1
ATOM 2830 O O . VAL A 1 350 ? 59.483 55.129 57.154 1.00 31.27 349 VAL A O 1
ATOM 2834 N N . HIS A 1 351 ? 59.012 57.028 56.033 1.00 30.41 350 HIS A N 1
ATOM 2835 C CA A HIS A 1 351 ? 60.375 57.217 55.586 0.50 30.98 350 HIS A CA 1
ATOM 2836 C CA B HIS A 1 351 ? 60.387 57.255 55.589 0.50 31.65 350 HIS A CA 1
ATOM 2837 C C . HIS A 1 351 ? 61.296 57.335 56.791 1.00 31.89 350 HIS A C 1
ATOM 2838 O O . HIS A 1 351 ? 62.383 56.761 56.811 1.00 32.43 350 HIS A O 1
ATOM 2851 N N . LYS A 1 352 ? 60.863 58.097 57.780 1.00 29.94 351 LYS A N 1
ATOM 2852 C CA . LYS A 1 352 ? 61.661 58.279 59.001 1.00 28.94 351 LYS A CA 1
ATOM 2853 C C . LYS A 1 352 ? 61.806 56.968 59.741 1.00 30.20 351 LYS A C 1
ATOM 2854 O O . LYS A 1 352 ? 62.889 56.610 60.210 1.00 28.14 351 LYS A O 1
ATOM 2860 N N . LEU A 1 353 ? 60.710 56.217 59.798 1.00 30.12 352 LEU A N 1
ATOM 2861 C CA . LEU A 1 353 ? 60.740 54.909 60.457 1.00 27.55 352 LEU A CA 1
ATOM 2862 C C . LEU A 1 353 ? 61.744 53.969 59.770 1.00 30.07 352 LEU A C 1
ATOM 2863 O O . LEU A 1 353 ? 62.594 53.357 60.429 1.00 30.98 352 LEU A O 1
ATOM 2868 N N . VAL A 1 354 ? 61.640 53.873 58.447 1.00 28.42 353 VAL A N 1
ATOM 2869 C CA . VAL A 1 354 ? 62.488 52.936 57.687 1.00 28.32 353 VAL A CA 1
ATOM 2870 C C . VAL A 1 354 ? 63.965 53.348 57.783 1.00 29.47 353 VAL A C 1
ATOM 2871 O O . VAL A 1 354 ? 64.864 52.518 57.958 1.00 31.51 353 VAL A O 1
ATOM 2875 N N . GLN A 1 355 ? 64.208 54.642 57.710 1.00 28.73 354 GLN A N 1
ATOM 2876 C CA . GLN A 1 355 ? 65.583 55.123 57.748 1.00 31.49 354 GLN A CA 1
ATOM 2877 C C . GLN A 1 355 ? 66.204 54.849 59.100 1.00 31.30 354 GLN A C 1
ATOM 2878 O O . GLN A 1 355 ? 67.389 54.498 59.213 1.00 32.44 354 GLN A O 1
ATOM 2884 N N . THR A 1 356 ? 65.385 54.998 60.126 1.00 29.27 355 THR A N 1
ATOM 2885 C CA . THR A 1 356 ? 65.848 54.821 61.496 1.00 29.94 355 THR A CA 1
ATOM 2886 C C . THR A 1 356 ? 66.127 53.345 61.721 1.00 30.26 355 THR A C 1
ATOM 2887 O O . THR A 1 356 ? 67.147 52.968 62.300 1.00 30.15 355 THR A O 1
ATOM 2891 N N . LEU A 1 357 ? 65.224 52.506 61.220 1.00 29.34 356 LEU A N 1
ATOM 2892 C CA . LEU A 1 357 ? 65.404 51.059 61.364 1.00 27.23 356 LEU A CA 1
ATOM 2893 C C . LEU A 1 357 ? 66.679 50.604 60.642 1.00 29.89 356 LEU A C 1
ATOM 2894 O O . LEU A 1 357 ? 67.451 49.779 61.137 1.00 30.07 356 LEU A O 1
ATOM 2899 N N . LYS A 1 358 ? 66.877 51.151 59.459 1.00 30.67 357 LYS A N 1
ATOM 2900 C CA . LYS A 1 358 ? 68.036 50.773 58.648 1.00 32.01 357 LYS A CA 1
ATOM 2901 C C . LYS A 1 358 ? 69.331 51.114 59.326 1.00 33.13 357 LYS A C 1
ATOM 2902 O O . LYS A 1 358 ? 70.305 50.340 59.305 1.00 32.98 357 LYS A O 1
ATOM 2908 N N . GLU A 1 359 ? 69.317 52.284 59.932 1.00 31.38 358 GLU A N 1
ATOM 2909 C CA . GLU A 1 359 ? 70.513 52.847 60.548 1.00 34.88 358 GLU A CA 1
ATOM 2910 C C . GLU A 1 359 ? 70.844 52.228 61.879 1.00 34.69 358 GLU A C 1
ATOM 2911 O O . GLU A 1 359 ? 72.017 51.978 62.163 1.00 33.77 358 GLU A O 1
ATOM 2917 N N . LYS A 1 360 ? 69.812 51.932 62.664 1.00 32.65 359 LYS A N 1
ATOM 2918 C CA . LYS A 1 360 ? 69.997 51.455 64.038 1.00 31.93 359 LYS A CA 1
ATOM 2919 C C . LYS A 1 360 ? 69.799 49.960 64.253 1.00 35.06 359 LYS A C 1
ATOM 2920 O O . LYS A 1 360 ? 70.274 49.404 65.240 1.00 35.80 359 LYS A O 1
ATOM 2926 N N . ILE A 1 361 ? 69.057 49.323 63.345 1.00 35.47 360 ILE A N 1
ATOM 2927 C CA . ILE A 1 361 ? 68.764 47.892 63.456 1.00 34.35 360 ILE A CA 1
ATOM 2928 C C . ILE A 1 361 ? 69.406 47.102 62.315 1.00 33.70 360 ILE A C 1
ATOM 2929 O O . ILE A 1 361 ? 70.027 46.048 62.511 1.00 36.02 360 ILE A O 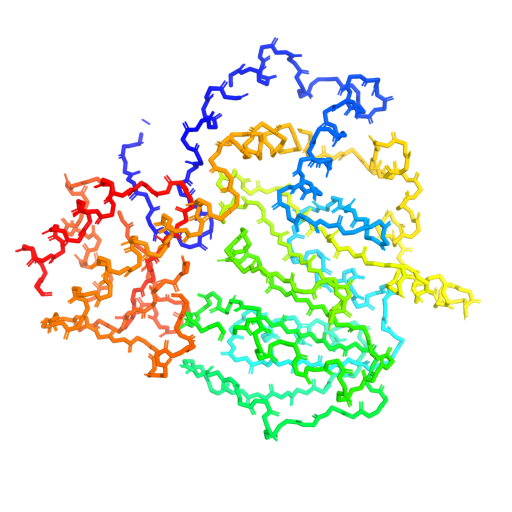1
ATOM 2934 N N . GLY A 1 362 ? 69.238 47.617 61.105 1.00 31.79 361 GLY A N 1
ATOM 2935 C CA . GLY A 1 362 ? 69.832 47.020 59.914 1.00 30.72 361 GLY A CA 1
ATOM 2936 C C . GLY A 1 362 ? 69.066 45.876 59.256 1.00 32.53 361 GLY A C 1
ATOM 2937 O O . GLY A 1 362 ? 67.855 45.672 59.516 1.00 31.00 361 GLY A O 1
#

CATH classification: 3.90.1150.10 (+1 more: 3.40.640.10)

Secondary structure (P-SEA, 3-state):
cccccccccccccccccccccccccccccccccccaaaaaaaaaaaaaaaaaacccccbbbbbcccaaaaaaaaaacccccbbbbbcccaaaaaaaaaaaaacbbbbbbccccccccccccbbbbccccbbbbbccccccccccaaaaaaaccccccbbbbbcccccccccccccccccccccccccccccccbbbbbbcaaaaaaaaaaaaaccccccccccccccccccccccccccccaaaaaaaaacccccaaaaaaaaaaaaaaaaaaaacccccccccccccccccbbbbbcccaaaaaaaaccccccccccccccccbbbbbbcccccaaaaaaaaaaaaaccc